Protein AF-C5HUK1-F1 (afdb_monomer)

InterPro domains:
  IPR005804 Fatty acid desaturase domain [PF00487] (28-203)

Sequence (215 aa):
AHGGEAVLVVLQLAAVAHGSTLRGTALVAHAWMIGATLANSSFLLVHEISHDLVFKAEWANRVLGMVAQ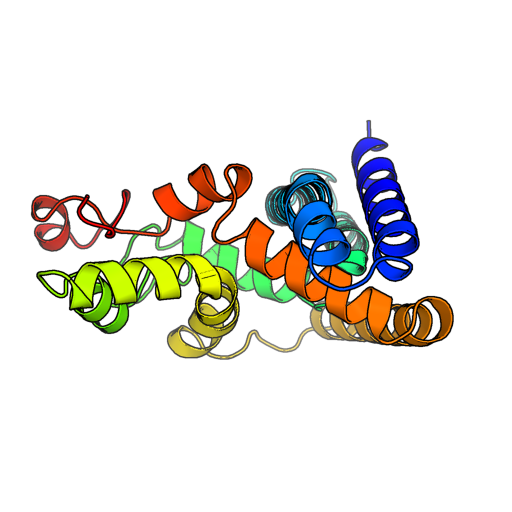LPLLAPMAESFRYYHAFHHKALGVEDTDPDIPTAWEEQLLQLPGALGVGVRLVALALNMIPYLFRPILLHGPPPVSGFMLLNVALQAAFDAAFLAILGLPGVLYTFWAILFAGGLHPSAAHFISEHVAVDERMLSTGQATASSYNW

Mean predicted aligned error: 6.05 Å

Structure (mmCIF, N/CA/C/O backbone):
data_AF-C5HUK1-F1
#
_entry.id   AF-C5HUK1-F1
#
loop_
_atom_site.group_PDB
_atom_site.id
_atom_site.type_symbol
_atom_site.label_atom_id
_atom_site.label_alt_id
_atom_site.label_comp_id
_atom_site.label_asym_id
_atom_site.label_entity_id
_atom_site.label_seq_id
_atom_site.pdbx_PDB_ins_code
_atom_site.Cartn_x
_atom_site.Cartn_y
_atom_site.Cartn_z
_atom_site.occupancy
_atom_site.B_iso_or_equiv
_atom_site.auth_seq_id
_atom_site.auth_comp_id
_atom_site.auth_asym_id
_atom_site.auth_atom_id
_atom_site.pdbx_PDB_model_num
ATOM 1 N N . ALA A 1 1 ? -9.830 3.903 -23.245 1.00 47.53 1 ALA A N 1
ATOM 2 C CA . ALA A 1 1 ? -8.919 4.946 -22.740 1.00 47.53 1 ALA A CA 1
ATOM 3 C C . ALA A 1 1 ? -8.162 4.317 -21.579 1.00 47.53 1 ALA A C 1
ATOM 5 O O . ALA A 1 1 ? -8.782 4.114 -20.555 1.00 47.53 1 ALA A O 1
ATOM 6 N N . HIS A 1 2 ? -6.909 3.893 -21.783 1.00 61.75 2 HIS A N 1
ATOM 7 C CA . HIS A 1 2 ? -6.140 3.074 -20.818 1.00 61.75 2 HIS A CA 1
ATOM 8 C C . HIS A 1 2 ? -4.729 3.654 -20.601 1.00 61.75 2 HIS A C 1
ATOM 10 O O . HIS A 1 2 ? -3.725 2.958 -20.713 1.00 61.75 2 HIS A O 1
ATOM 16 N N . GLY A 1 3 ? -4.641 4.982 -20.464 1.00 65.81 3 GLY A N 1
ATOM 17 C CA . GLY A 1 3 ? -3.363 5.687 -20.301 1.00 65.81 3 GLY A CA 1
ATOM 18 C C . GLY A 1 3 ? -3.075 6.143 -18.870 1.00 65.81 3 GLY A C 1
ATOM 19 O O . GLY A 1 3 ? -1.931 6.464 -18.563 1.00 65.81 3 GLY A O 1
ATOM 20 N N . GLY A 1 4 ? -4.088 6.197 -18.001 1.00 75.75 4 GLY A N 1
ATOM 21 C CA . GLY A 1 4 ? -3.946 6.746 -16.647 1.00 75.75 4 GLY A CA 1
ATOM 22 C C . GLY A 1 4 ? -3.153 5.823 -15.723 1.00 75.75 4 GLY A C 1
ATOM 23 O O . GLY A 1 4 ? -2.363 6.283 -14.906 1.00 75.75 4 GLY A O 1
ATOM 24 N N . GLU A 1 5 ? -3.301 4.519 -15.924 1.00 81.31 5 GLU A N 1
ATOM 25 C CA . GLU A 1 5 ? -2.666 3.444 -15.169 1.00 81.31 5 GLU A CA 1
ATOM 26 C C . GLU A 1 5 ? -1.143 3.478 -15.354 1.00 81.31 5 GLU A C 1
ATOM 28 O O . GLU A 1 5 ? -0.381 3.483 -14.388 1.00 81.31 5 GLU A O 1
ATOM 33 N N . ALA A 1 6 ? -0.692 3.598 -16.607 1.00 83.62 6 ALA A N 1
ATOM 34 C CA . ALA A 1 6 ? 0.725 3.715 -16.936 1.00 83.62 6 ALA A CA 1
ATOM 35 C C . ALA A 1 6 ? 1.335 5.019 -16.399 1.00 83.62 6 ALA A C 1
ATOM 37 O O . ALA A 1 6 ? 2.460 5.017 -15.900 1.00 83.62 6 ALA A O 1
ATOM 38 N N . VAL A 1 7 ? 0.589 6.129 -16.465 1.00 87.69 7 VAL A N 1
ATOM 39 C CA . VAL A 1 7 ? 1.032 7.417 -15.913 1.00 87.69 7 VAL A CA 1
ATOM 40 C C . VAL A 1 7 ? 1.226 7.317 -14.403 1.00 87.69 7 VAL A C 1
ATOM 42 O O . VAL A 1 7 ? 2.255 7.766 -13.906 1.00 87.69 7 VAL A O 1
ATOM 45 N N . LEU A 1 8 ? 0.296 6.692 -13.677 1.00 92.12 8 LEU A N 1
ATOM 46 C CA . LEU A 1 8 ? 0.400 6.543 -12.227 1.00 92.12 8 LEU A CA 1
ATOM 47 C C . LEU A 1 8 ? 1.626 5.718 -11.817 1.00 92.12 8 LEU A C 1
ATOM 49 O O . LEU A 1 8 ? 2.394 6.162 -10.964 1.00 92.12 8 LEU A O 1
ATOM 53 N N . VAL A 1 9 ? 1.863 4.576 -12.472 1.00 90.94 9 VAL A N 1
ATOM 54 C CA . VAL A 1 9 ? 3.051 3.741 -12.222 1.00 90.94 9 VAL A CA 1
ATOM 55 C C . VAL A 1 9 ? 4.334 4.538 -12.466 1.00 90.94 9 VAL A C 1
ATOM 57 O O . VAL A 1 9 ? 5.230 4.544 -11.623 1.00 90.94 9 VAL A O 1
ATOM 60 N N . VAL A 1 10 ? 4.421 5.274 -13.579 1.00 93.38 10 VAL A N 1
ATOM 61 C CA . VAL A 1 10 ? 5.592 6.110 -13.896 1.00 93.38 10 VAL A CA 1
ATOM 62 C C . VAL A 1 10 ? 5.793 7.215 -12.857 1.00 93.38 10 VAL A C 1
ATOM 64 O O . VAL A 1 10 ? 6.919 7.421 -12.401 1.00 93.38 10 VAL A O 1
ATOM 67 N N . LEU A 1 11 ? 4.725 7.905 -12.448 1.00 95.19 11 LEU A N 1
ATOM 68 C CA . LEU A 1 11 ? 4.791 8.942 -11.416 1.00 95.19 11 LEU A CA 1
ATOM 69 C C . LEU A 1 11 ? 5.244 8.371 -10.071 1.00 95.19 11 LEU A C 1
ATOM 71 O O . LEU A 1 11 ? 6.059 8.993 -9.390 1.00 95.19 11 LEU A O 1
ATOM 75 N N . GLN A 1 12 ? 4.769 7.182 -9.704 1.00 95.00 12 GLN A N 1
ATOM 76 C CA . GLN A 1 12 ? 5.169 6.523 -8.468 1.00 95.00 12 GLN A CA 1
ATOM 77 C C . GLN A 1 12 ? 6.655 6.157 -8.495 1.00 95.00 12 GLN A C 1
ATOM 79 O O . GLN A 1 12 ? 7.378 6.500 -7.562 1.00 95.00 12 GLN A O 1
ATOM 84 N N . LEU A 1 13 ? 7.153 5.573 -9.589 1.00 95.06 13 LEU A N 1
ATOM 85 C CA . LEU A 1 13 ? 8.581 5.270 -9.738 1.00 95.06 13 LEU A CA 1
ATOM 86 C C . LEU A 1 13 ? 9.452 6.530 -9.735 1.00 95.06 13 LEU A C 1
ATOM 88 O O . LEU A 1 13 ? 10.512 6.534 -9.111 1.00 95.06 13 LEU A O 1
ATOM 92 N N . ALA A 1 14 ? 9.001 7.616 -10.366 1.00 96.56 14 ALA A N 1
ATOM 93 C CA . ALA A 1 14 ? 9.702 8.898 -10.335 1.00 96.56 14 ALA A CA 1
ATOM 94 C C . ALA A 1 14 ? 9.759 9.487 -8.914 1.00 96.56 14 ALA A C 1
ATOM 96 O O . ALA A 1 14 ? 10.817 9.940 -8.470 1.00 96.56 14 ALA A O 1
ATOM 97 N N . ALA A 1 15 ? 8.647 9.435 -8.173 1.00 97.00 15 ALA A N 1
ATOM 98 C CA . ALA A 1 15 ? 8.589 9.895 -6.790 1.00 97.00 15 ALA A CA 1
ATOM 99 C C . ALA A 1 15 ? 9.504 9.072 -5.876 1.00 97.00 15 ALA A C 1
ATOM 101 O O . ALA A 1 15 ? 10.184 9.648 -5.027 1.00 97.00 15 ALA A O 1
ATOM 102 N N . VAL A 1 16 ? 9.567 7.752 -6.071 1.00 96.50 16 VAL A N 1
ATOM 103 C CA . VAL A 1 16 ? 10.496 6.877 -5.346 1.00 96.50 16 VAL A CA 1
ATOM 104 C C . VAL A 1 16 ? 11.944 7.202 -5.707 1.00 96.50 16 VAL A C 1
ATOM 106 O O . VAL A 1 16 ? 12.755 7.361 -4.800 1.00 96.50 16 VAL A O 1
ATOM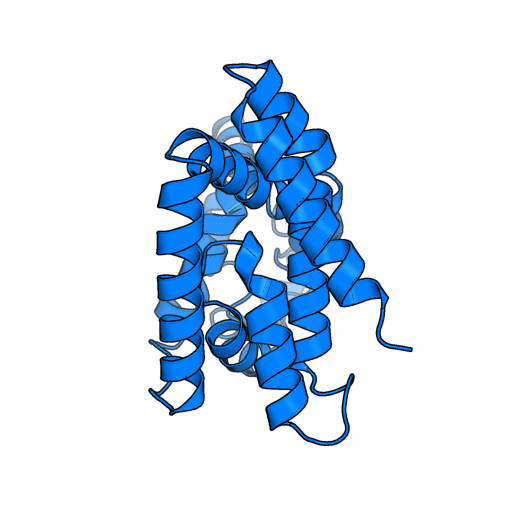 109 N N . ALA A 1 17 ? 12.281 7.340 -6.991 1.00 96.62 17 ALA A N 1
ATOM 110 C CA . ALA A 1 17 ? 13.647 7.634 -7.426 1.00 96.62 17 ALA A CA 1
ATOM 111 C C . ALA A 1 17 ? 14.161 8.979 -6.889 1.00 96.62 17 ALA A C 1
ATOM 113 O O . ALA A 1 17 ? 15.326 9.101 -6.517 1.00 96.62 17 ALA A O 1
ATOM 114 N N . HIS A 1 18 ? 13.296 9.992 -6.804 1.00 97.38 18 HIS A N 1
ATOM 115 C CA . HIS A 1 18 ? 13.643 11.250 -6.148 1.00 97.38 18 HIS A CA 1
ATOM 116 C C . HIS A 1 18 ? 13.730 11.077 -4.624 1.00 97.38 18 HIS A C 1
ATOM 118 O O . HIS A 1 18 ? 14.727 11.450 -4.001 1.00 97.38 18 HIS A O 1
ATOM 124 N N . GLY A 1 19 ? 12.718 10.450 -4.022 1.00 96.31 19 GLY A N 1
ATOM 125 C CA . GLY A 1 19 ? 12.619 10.210 -2.584 1.00 96.31 19 GLY A CA 1
ATOM 126 C C . GLY A 1 19 ? 13.775 9.388 -2.011 1.00 96.31 19 GLY A C 1
ATOM 127 O O . GLY A 1 19 ? 14.235 9.663 -0.902 1.00 96.31 19 GLY A O 1
ATOM 128 N N . SER A 1 20 ? 14.327 8.451 -2.786 1.00 95.44 20 SER A N 1
ATOM 129 C CA . SER A 1 20 ? 15.477 7.622 -2.411 1.00 95.44 20 SER A CA 1
ATOM 130 C C . SER A 1 20 ? 16.782 8.413 -2.293 1.00 95.44 20 SER A C 1
ATOM 132 O O . SER A 1 20 ? 17.763 7.895 -1.750 1.00 95.44 20 SER A O 1
ATOM 134 N N . THR A 1 21 ? 16.823 9.669 -2.745 1.00 96.62 21 THR A N 1
ATOM 135 C CA . THR A 1 21 ? 17.958 10.585 -2.531 1.00 96.62 21 THR A CA 1
ATOM 136 C C . THR A 1 21 ? 17.842 11.377 -1.223 1.00 96.62 21 THR A C 1
ATOM 138 O O . THR A 1 21 ? 18.849 11.851 -0.698 1.00 96.62 21 THR A O 1
ATOM 141 N N . LEU A 1 22 ? 16.640 11.464 -0.641 1.00 96.81 22 LEU A N 1
ATOM 142 C CA . LEU A 1 22 ? 16.350 12.226 0.576 1.00 96.81 22 LEU A CA 1
ATOM 143 C C . LEU A 1 22 ? 16.675 11.426 1.842 1.00 96.81 22 LEU A C 1
ATOM 145 O O . LEU A 1 22 ? 16.744 10.199 1.827 1.00 96.81 22 LEU A O 1
ATOM 149 N N . ARG A 1 23 ? 16.867 12.104 2.976 1.00 94.25 23 ARG A N 1
ATOM 150 C CA . ARG A 1 23 ? 17.153 11.471 4.277 1.00 94.25 23 ARG A CA 1
ATOM 151 C C . ARG A 1 23 ? 16.390 12.172 5.400 1.00 94.25 23 ARG A C 1
ATOM 153 O O . ARG A 1 23 ? 15.986 13.325 5.256 1.00 94.25 23 ARG A O 1
ATOM 160 N N . GLY A 1 24 ? 16.215 11.477 6.524 1.00 94.25 24 GLY A N 1
ATOM 161 C CA . GLY A 1 24 ? 15.618 12.036 7.740 1.00 94.25 24 GLY A CA 1
ATOM 162 C C . GLY A 1 24 ? 14.224 12.626 7.514 1.00 94.25 24 GLY A C 1
ATOM 163 O O . GLY A 1 24 ? 13.388 12.034 6.836 1.00 94.25 24 GLY A O 1
ATOM 164 N N . THR A 1 25 ? 13.984 13.813 8.067 1.00 94.44 25 THR A N 1
ATOM 165 C CA . THR A 1 25 ? 12.685 14.498 8.003 1.00 94.44 25 THR A CA 1
ATOM 166 C C . THR A 1 25 ? 12.258 14.850 6.580 1.00 94.44 25 THR A C 1
ATOM 168 O O . THR A 1 25 ? 11.073 14.770 6.278 1.00 94.44 25 THR A O 1
ATOM 171 N N . ALA A 1 26 ? 13.198 15.173 5.685 1.00 96.31 26 ALA A N 1
ATOM 172 C CA . ALA A 1 26 ? 12.889 15.469 4.286 1.00 96.31 26 ALA A CA 1
ATOM 173 C C . ALA A 1 26 ? 12.345 14.237 3.547 1.00 96.31 26 ALA A C 1
ATOM 175 O O . ALA A 1 26 ? 11.392 14.356 2.779 1.00 96.31 26 ALA A O 1
ATOM 176 N N . LEU A 1 27 ? 12.905 13.050 3.820 1.00 96.31 27 LEU A N 1
ATOM 177 C CA . LEU A 1 27 ? 12.391 11.789 3.281 1.00 96.31 27 LEU A CA 1
ATOM 178 C C . LEU A 1 27 ? 10.965 11.539 3.770 1.00 96.31 27 LEU A C 1
ATOM 180 O O . LEU A 1 27 ? 10.086 11.274 2.957 1.00 96.31 27 LEU A O 1
ATOM 184 N N . VAL A 1 28 ? 10.734 11.659 5.080 1.00 95.69 28 VAL A N 1
ATOM 185 C CA . VAL A 1 28 ? 9.419 11.406 5.689 1.00 95.69 28 VAL A CA 1
ATOM 186 C C . VAL A 1 28 ? 8.373 12.396 5.173 1.00 95.69 28 VAL A C 1
ATOM 188 O O . VAL A 1 28 ? 7.291 11.978 4.776 1.00 95.69 28 VAL A O 1
ATOM 191 N N . ALA A 1 29 ? 8.699 13.689 5.097 1.00 96.44 29 ALA A N 1
ATOM 192 C CA . ALA A 1 29 ? 7.791 14.713 4.583 1.00 96.44 29 ALA A CA 1
ATOM 193 C C . ALA A 1 29 ? 7.450 14.494 3.101 1.00 96.44 29 ALA A C 1
ATOM 195 O O . ALA A 1 29 ? 6.292 14.611 2.708 1.00 96.44 29 ALA A O 1
ATOM 196 N N . HIS A 1 30 ? 8.436 14.135 2.275 1.00 97.81 30 HIS A N 1
ATOM 197 C CA . HIS A 1 30 ? 8.198 13.825 0.866 1.00 97.81 30 HIS A CA 1
ATOM 198 C C . HIS A 1 30 ? 7.361 12.550 0.694 1.00 97.81 30 HIS A C 1
ATOM 200 O O . HIS A 1 30 ? 6.440 12.520 -0.125 1.00 97.81 30 HIS A O 1
ATOM 206 N N . ALA A 1 31 ? 7.658 11.505 1.471 1.00 97.56 31 ALA A N 1
ATOM 207 C CA . ALA A 1 31 ? 6.884 10.269 1.480 1.00 97.56 31 ALA A CA 1
ATOM 208 C C . ALA A 1 31 ? 5.438 10.525 1.917 1.00 97.56 31 ALA A C 1
ATOM 210 O O . ALA A 1 31 ? 4.535 9.958 1.321 1.00 97.56 31 ALA A O 1
ATOM 211 N N . TRP A 1 32 ? 5.209 11.414 2.885 1.00 97.25 32 TRP A N 1
ATOM 212 C CA . TRP A 1 32 ? 3.870 11.798 3.326 1.00 97.25 32 TRP A CA 1
ATOM 213 C C . TRP A 1 32 ? 3.117 12.600 2.257 1.00 97.25 32 TRP A C 1
ATOM 215 O O . TRP A 1 32 ? 2.040 12.196 1.857 1.00 97.25 32 TRP A O 1
ATOM 225 N N . MET A 1 33 ? 3.686 13.689 1.726 1.00 96.12 33 MET A N 1
ATOM 226 C CA . MET A 1 33 ? 2.965 14.565 0.785 1.00 96.12 33 MET A CA 1
ATOM 227 C C . MET A 1 33 ? 2.730 13.922 -0.591 1.00 96.12 33 MET A C 1
ATOM 229 O O . MET A 1 33 ? 1.639 14.010 -1.155 1.00 96.12 33 MET A O 1
ATOM 233 N N . ILE A 1 34 ? 3.774 13.318 -1.165 1.00 97.44 34 ILE A N 1
ATOM 234 C CA . ILE A 1 34 ? 3.770 12.842 -2.557 1.00 97.44 34 ILE A CA 1
ATOM 235 C C . ILE A 1 34 ? 3.639 11.323 -2.591 1.00 97.44 34 ILE A C 1
ATOM 237 O O . ILE A 1 34 ? 2.786 10.790 -3.298 1.00 97.44 34 ILE A O 1
ATOM 241 N N . GLY A 1 35 ? 4.477 10.625 -1.820 1.00 97.56 35 GLY A N 1
ATOM 242 C CA . GLY A 1 35 ? 4.510 9.164 -1.804 1.00 97.56 35 GLY A CA 1
ATOM 243 C C . GLY A 1 35 ? 3.167 8.550 -1.414 1.00 97.56 35 GLY A C 1
ATOM 244 O O . GLY A 1 35 ? 2.664 7.700 -2.141 1.00 97.56 35 GLY A O 1
ATOM 245 N N . ALA A 1 36 ? 2.572 9.011 -0.315 1.00 97.12 36 ALA A N 1
ATOM 246 C CA . ALA A 1 36 ? 1.331 8.477 0.230 1.00 97.12 36 ALA A CA 1
ATOM 247 C C . ALA A 1 36 ? 0.156 8.711 -0.720 1.00 97.12 36 ALA A C 1
ATOM 249 O O . ALA A 1 36 ? -0.616 7.795 -0.979 1.00 97.12 36 ALA A O 1
ATOM 250 N N . THR A 1 37 ? 0.065 9.905 -1.312 1.00 96.12 37 THR A N 1
ATOM 251 C CA . THR A 1 37 ? -0.960 10.236 -2.312 1.00 96.12 37 THR A CA 1
ATOM 252 C C . THR A 1 37 ? -0.893 9.305 -3.527 1.00 96.12 37 THR A C 1
ATOM 254 O O . THR A 1 37 ? -1.919 8.787 -3.976 1.00 96.12 37 THR A O 1
ATOM 257 N N . LEU A 1 38 ? 0.312 9.053 -4.052 1.00 96.75 38 LEU A N 1
ATOM 258 C CA . LEU A 1 38 ? 0.504 8.155 -5.194 1.00 96.75 38 LEU A CA 1
ATOM 259 C C . LEU A 1 38 ? 0.252 6.692 -4.812 1.00 96.75 38 LEU A C 1
ATOM 261 O O . LEU A 1 38 ? -0.452 6.001 -5.538 1.00 96.75 38 LEU A O 1
ATOM 265 N N . ALA A 1 39 ? 0.748 6.237 -3.659 1.00 96.69 39 ALA A N 1
ATOM 266 C CA . ALA A 1 39 ? 0.512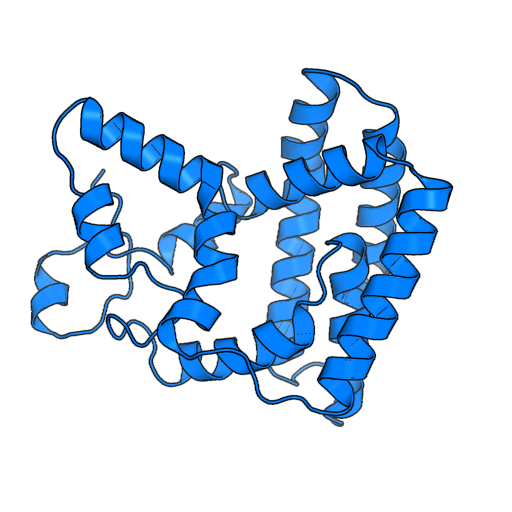 4.879 -3.175 1.00 96.69 39 ALA A CA 1
ATOM 267 C C . ALA A 1 39 ? -0.981 4.610 -2.927 1.00 96.69 39 ALA A C 1
ATOM 269 O O . ALA A 1 39 ? -1.494 3.593 -3.382 1.00 96.69 39 ALA A O 1
ATOM 270 N N . ASN A 1 40 ? -1.703 5.553 -2.313 1.00 95.06 40 ASN A N 1
ATOM 271 C CA . ASN A 1 40 ? -3.156 5.488 -2.150 1.00 95.06 40 ASN A CA 1
ATOM 272 C C . ASN A 1 40 ? -3.879 5.396 -3.497 1.00 95.06 40 ASN A C 1
ATOM 274 O O . ASN A 1 40 ? -4.791 4.592 -3.662 1.00 95.06 40 ASN A O 1
ATOM 278 N N . SER A 1 41 ? -3.463 6.200 -4.477 1.00 94.62 41 SER A N 1
ATOM 279 C CA . SER A 1 41 ? -4.035 6.142 -5.826 1.00 94.62 41 SER A CA 1
ATOM 280 C C . SER A 1 41 ? -3.796 4.778 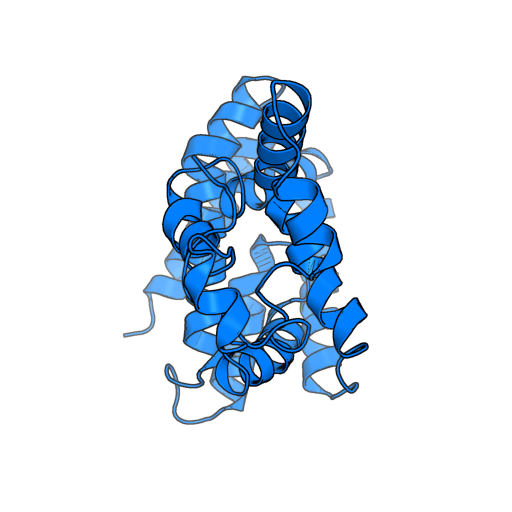-6.481 1.00 94.62 41 SER A C 1
ATOM 282 O O . SER A 1 41 ? -4.678 4.268 -7.166 1.00 94.62 41 SER A O 1
ATOM 284 N N . SER A 1 42 ? -2.636 4.161 -6.245 1.00 95.06 42 SER A N 1
ATOM 285 C CA . SER A 1 42 ? -2.318 2.827 -6.763 1.00 95.06 42 SER A CA 1
ATOM 286 C C . SER A 1 42 ? -3.119 1.731 -6.065 1.00 95.06 42 SER A C 1
ATOM 288 O O . SER A 1 42 ? -3.591 0.823 -6.744 1.00 95.06 42 SER A O 1
ATOM 290 N N . PHE A 1 43 ? -3.356 1.837 -4.752 1.00 94.50 43 PHE A N 1
ATOM 291 C CA . PHE A 1 43 ? -4.283 0.946 -4.046 1.00 94.50 43 PHE A CA 1
ATOM 292 C C . PHE A 1 43 ? -5.696 1.037 -4.628 1.00 94.50 43 PHE A C 1
ATOM 294 O O . PHE A 1 43 ? -6.279 0.009 -4.958 1.00 94.50 43 PHE A O 1
ATOM 301 N N . LEU A 1 44 ? -6.210 2.252 -4.848 1.00 93.44 44 LEU A N 1
ATOM 302 C CA . LEU A 1 44 ? -7.519 2.467 -5.472 1.00 93.44 44 LEU A CA 1
ATOM 303 C C . LEU A 1 44 ? -7.589 1.928 -6.904 1.00 93.44 44 LEU A C 1
ATOM 305 O O . LEU A 1 44 ? -8.601 1.360 -7.302 1.00 93.44 44 LEU A O 1
ATOM 309 N N . LEU A 1 45 ? -6.512 2.077 -7.676 1.00 94.06 45 LEU A N 1
ATOM 310 C CA . LEU A 1 45 ? -6.439 1.530 -9.024 1.00 94.06 45 LEU A CA 1
ATOM 311 C C . LEU A 1 45 ? -6.495 -0.003 -9.004 1.00 94.06 45 LEU A C 1
ATOM 313 O O . LEU A 1 45 ? -7.272 -0.593 -9.750 1.00 94.06 45 LEU A O 1
ATOM 317 N N . VAL A 1 46 ? -5.703 -0.651 -8.145 1.00 95.94 46 VAL A N 1
ATOM 318 C CA . VAL A 1 46 ? -5.742 -2.113 -7.969 1.00 95.94 46 VAL A CA 1
ATOM 319 C C . VAL A 1 46 ? -7.126 -2.561 -7.491 1.00 95.94 46 VAL A C 1
ATOM 321 O O . VAL A 1 46 ? -7.638 -3.559 -7.998 1.00 95.94 46 VAL A O 1
ATOM 324 N N . HIS A 1 47 ? -7.750 -1.803 -6.586 1.00 94.62 47 HIS A N 1
ATOM 325 C CA . HIS A 1 47 ? -9.110 -2.048 -6.118 1.00 94.62 47 HIS A CA 1
ATOM 326 C C . HIS A 1 47 ? -10.121 -2.039 -7.269 1.00 94.62 47 HIS A C 1
ATOM 328 O O . HIS A 1 47 ? -10.822 -3.030 -7.466 1.00 94.62 47 HIS A O 1
ATOM 334 N N . GLU A 1 48 ? -10.142 -0.993 -8.092 1.00 93.81 48 GLU A N 1
ATOM 335 C CA . GLU A 1 48 ? -11.069 -0.902 -9.225 1.00 93.81 48 GLU A CA 1
ATOM 336 C C . GLU A 1 48 ? -10.821 -2.006 -10.267 1.00 93.81 48 GLU A C 1
ATOM 338 O O . GLU A 1 48 ? -11.757 -2.626 -10.772 1.00 93.81 48 GLU A O 1
ATOM 343 N N . ILE A 1 49 ? -9.552 -2.316 -10.559 1.00 95.25 49 ILE A N 1
ATOM 344 C CA . ILE A 1 49 ? -9.189 -3.398 -11.486 1.00 95.25 49 ILE A CA 1
ATOM 345 C C . ILE A 1 49 ? -9.673 -4.762 -10.970 1.00 95.25 49 ILE A C 1
ATOM 347 O O . ILE A 1 49 ? -10.040 -5.622 -11.774 1.00 95.25 49 ILE A O 1
ATOM 351 N N . SER A 1 50 ? -9.695 -4.968 -9.649 1.00 95.88 50 SER A N 1
ATOM 352 C CA . SER A 1 50 ? -10.108 -6.236 -9.035 1.00 95.88 50 SER A CA 1
ATOM 353 C C . SER A 1 50 ? -11.573 -6.604 -9.305 1.00 95.88 50 SER A C 1
ATOM 355 O O . SER A 1 50 ? -11.914 -7.784 -9.234 1.00 95.88 50 SER A O 1
ATOM 357 N N . HIS A 1 51 ? -12.401 -5.627 -9.696 1.00 95.31 51 HIS A N 1
ATOM 358 C CA . HIS A 1 51 ? -13.804 -5.811 -10.089 1.00 95.31 51 HIS A CA 1
ATOM 359 C C . HIS A 1 51 ? -14.001 -6.280 -11.532 1.00 95.31 51 HIS A C 1
ATOM 361 O O . HIS A 1 51 ? -15.134 -6.427 -11.985 1.00 95.31 51 HIS A O 1
ATOM 367 N N . ASP A 1 52 ? -12.914 -6.495 -12.278 1.00 94.00 52 ASP A N 1
ATOM 368 C CA . ASP A 1 52 ? -12.939 -6.926 -13.678 1.00 94.00 52 ASP A CA 1
ATOM 369 C C . ASP A 1 52 ? -13.654 -5.943 -14.636 1.00 94.00 52 ASP A C 1
ATOM 371 O O . ASP A 1 52 ? -14.140 -6.324 -15.703 1.00 94.00 52 ASP A O 1
ATOM 375 N N . LEU A 1 53 ? -13.682 -4.649 -14.287 1.00 89.62 53 LEU A N 1
ATOM 376 C CA . LEU A 1 53 ? -14.420 -3.615 -15.027 1.00 89.62 53 LEU A CA 1
ATOM 377 C C . LEU A 1 53 ? -13.615 -2.927 -16.145 1.00 89.62 53 LEU A C 1
ATOM 379 O O . LEU A 1 53 ? -14.199 -2.226 -16.975 1.00 89.62 53 LEU A O 1
ATOM 383 N N . VAL A 1 54 ? -12.293 -3.129 -16.217 1.00 92.25 54 VAL A N 1
ATOM 384 C CA . VAL A 1 54 ? -11.432 -2.443 -17.205 1.00 92.25 54 VAL A CA 1
ATOM 385 C C . VAL A 1 54 ? -11.478 -3.125 -18.577 1.00 92.25 54 VAL A C 1
ATOM 387 O O . VAL A 1 54 ? -11.635 -2.463 -19.608 1.00 92.25 54 VAL A O 1
ATOM 390 N N . PHE A 1 55 ? -11.366 -4.452 -18.610 1.00 93.56 55 PHE A N 1
ATOM 391 C CA . PHE A 1 55 ? -11.397 -5.278 -19.814 1.00 93.56 55 PHE A CA 1
ATOM 392 C C . PHE A 1 55 ? -12.476 -6.356 -19.725 1.00 93.56 55 PHE A C 1
ATOM 394 O O . PHE A 1 55 ? -12.767 -6.887 -18.662 1.00 93.56 55 PHE A O 1
ATOM 401 N N . LYS A 1 56 ? -13.001 -6.775 -20.885 1.00 93.81 56 LYS A N 1
ATOM 402 C CA . LYS A 1 56 ? -13.966 -7.890 -20.970 1.00 93.81 56 LYS A CA 1
ATOM 403 C C . LYS A 1 56 ? -13.380 -9.245 -20.563 1.00 93.81 56 LYS A C 1
ATOM 405 O O . LYS A 1 56 ? -14.129 -10.158 -20.239 1.00 93.81 56 LYS A O 1
ATOM 410 N N . ALA A 1 57 ? -12.066 -9.408 -20.696 1.00 95.56 57 ALA A N 1
ATOM 411 C CA . ALA A 1 57 ? -11.387 -10.654 -20.387 1.00 95.56 57 ALA A CA 1
ATOM 412 C C . ALA A 1 57 ? -10.760 -10.562 -18.993 1.00 95.56 57 ALA A C 1
ATOM 414 O O . ALA A 1 57 ? -9.831 -9.781 -18.802 1.00 95.56 57 ALA A O 1
ATOM 415 N N . GLU A 1 58 ? -11.219 -11.405 -18.065 1.00 95.00 58 GLU A N 1
ATOM 416 C CA . GLU A 1 58 ? -10.752 -11.445 -16.667 1.00 95.00 58 GLU A CA 1
ATOM 417 C C . GLU A 1 58 ? -9.219 -11.512 -16.564 1.00 95.00 58 GLU A C 1
ATOM 419 O O . GLU A 1 58 ? -8.591 -10.758 -15.825 1.00 95.00 58 GLU A O 1
ATOM 424 N N . TRP A 1 59 ? -8.575 -12.371 -17.363 1.00 96.69 59 TRP A N 1
ATOM 425 C CA . TRP A 1 59 ? -7.118 -12.522 -17.317 1.00 96.69 59 TRP A CA 1
ATOM 426 C C . TRP A 1 59 ? -6.366 -11.214 -17.610 1.00 96.69 59 TRP A C 1
ATOM 428 O O . TRP A 1 59 ? -5.279 -11.008 -17.075 1.00 96.69 59 TRP A O 1
ATOM 438 N N . ALA A 1 60 ? -6.931 -10.330 -18.441 1.00 96.31 60 ALA A N 1
ATOM 439 C CA . ALA A 1 60 ? -6.308 -9.059 -18.787 1.00 96.31 60 ALA A CA 1
ATOM 440 C C . ALA A 1 60 ? -6.386 -8.064 -17.620 1.00 96.31 60 ALA A C 1
ATOM 442 O O . ALA A 1 60 ? -5.401 -7.378 -17.354 1.00 96.31 60 ALA A O 1
ATOM 443 N N . ASN A 1 61 ? -7.506 -8.031 -16.887 1.00 96.31 61 ASN A N 1
ATOM 444 C CA . ASN A 1 61 ? -7.630 -7.241 -15.656 1.00 96.31 61 ASN A CA 1
ATOM 445 C C . ASN A 1 61 ? -6.652 -7.742 -14.595 1.00 96.31 61 ASN A C 1
ATOM 447 O O . ASN A 1 61 ? -5.917 -6.952 -14.015 1.00 96.31 61 ASN A O 1
ATOM 451 N N . ARG A 1 62 ? -6.566 -9.062 -14.400 1.00 97.06 62 ARG A N 1
ATOM 452 C CA . ARG A 1 62 ? -5.628 -9.674 -13.447 1.00 97.06 62 ARG A CA 1
ATOM 453 C C . ARG A 1 62 ? -4.182 -9.272 -13.726 1.00 97.06 62 ARG A C 1
ATOM 455 O O . ARG A 1 62 ? -3.496 -8.793 -12.829 1.00 97.06 62 ARG A O 1
ATOM 462 N N . VAL A 1 63 ? -3.732 -9.390 -14.978 1.00 96.81 63 VAL A N 1
ATOM 463 C CA . VAL A 1 63 ? -2.378 -8.963 -15.376 1.00 96.81 63 VAL A CA 1
ATOM 464 C C . VAL A 1 63 ? -2.189 -7.455 -15.194 1.00 96.81 63 VAL A C 1
ATOM 466 O O . VAL A 1 63 ? -1.144 -7.036 -14.699 1.00 96.81 63 VAL A O 1
ATOM 469 N N . LEU A 1 64 ? -3.184 -6.633 -15.542 1.00 95.94 64 LEU A N 1
ATOM 470 C CA . LEU A 1 64 ? -3.116 -5.187 -15.316 1.00 95.94 64 LEU A CA 1
ATOM 471 C C . LEU A 1 64 ? -2.979 -4.856 -13.823 1.00 95.94 64 LEU A C 1
ATOM 473 O O . LEU A 1 64 ? -2.156 -4.016 -13.470 1.00 95.94 64 LEU A O 1
ATOM 477 N N . GLY A 1 65 ? -3.716 -5.547 -12.952 1.00 96.69 65 GLY A N 1
ATOM 478 C CA . GLY A 1 65 ? -3.628 -5.398 -11.499 1.00 96.69 65 GLY A CA 1
ATOM 479 C C . GLY A 1 65 ? -2.237 -5.745 -10.971 1.00 96.69 65 GLY A C 1
ATOM 480 O O . GLY A 1 65 ? -1.661 -4.968 -10.213 1.00 96.69 65 GLY A O 1
ATOM 481 N N . MET A 1 66 ? -1.647 -6.850 -11.448 1.00 97.56 66 MET A N 1
ATOM 482 C CA . MET A 1 66 ? -0.270 -7.233 -11.101 1.00 97.56 66 MET A CA 1
ATOM 483 C C . MET A 1 66 ? 0.747 -6.166 -11.511 1.00 97.56 66 MET A C 1
ATOM 485 O O . MET A 1 66 ? 1.692 -5.921 -10.774 1.00 97.56 66 MET A O 1
ATOM 489 N N . VAL A 1 67 ? 0.569 -5.521 -12.669 1.00 95.38 67 VAL A N 1
ATOM 490 C CA . VAL A 1 67 ? 1.455 -4.437 -13.128 1.00 95.38 67 VAL A CA 1
ATOM 491 C C . VAL A 1 67 ? 1.245 -3.162 -12.309 1.00 95.38 67 VAL A C 1
ATOM 493 O O . VAL A 1 67 ? 2.219 -2.532 -11.898 1.00 95.38 67 VAL A O 1
ATOM 496 N N . ALA A 1 68 ? -0.011 -2.790 -12.055 1.00 95.19 68 ALA A N 1
ATOM 497 C CA . ALA A 1 68 ? -0.370 -1.596 -11.295 1.00 95.19 68 ALA A CA 1
ATOM 498 C C . ALA A 1 68 ? 0.162 -1.645 -9.855 1.00 95.19 68 ALA A C 1
ATOM 500 O O . ALA A 1 68 ? 0.551 -0.613 -9.311 1.00 95.19 68 ALA A O 1
ATOM 501 N N . GLN A 1 69 ? 0.237 -2.836 -9.256 1.00 96.00 69 GLN A N 1
ATOM 502 C CA . GLN A 1 69 ? 0.736 -2.992 -7.893 1.00 96.00 69 GLN A CA 1
ATOM 503 C C . GLN A 1 69 ? 2.266 -2.851 -7.783 1.00 96.00 69 GLN A C 1
ATOM 505 O O . GLN A 1 69 ? 2.745 -2.606 -6.683 1.00 96.00 69 GLN A O 1
ATOM 510 N N . LEU A 1 70 ? 3.046 -3.081 -8.855 1.00 96.50 70 LEU A N 1
ATOM 511 C CA . LEU A 1 70 ? 4.497 -3.334 -8.744 1.00 96.50 70 LEU A CA 1
ATOM 512 C C . LEU A 1 70 ? 5.243 -2.291 -7.894 1.00 96.50 70 LEU A C 1
ATOM 514 O O . LEU A 1 70 ? 6.033 -2.697 -7.035 1.00 96.50 70 LEU A O 1
ATOM 518 N N . PRO A 1 71 ? 4.977 -0.974 -8.038 1.00 95.12 71 PRO A N 1
ATOM 519 C CA . PRO A 1 71 ? 5.651 0.047 -7.237 1.00 95.12 71 PRO A CA 1
ATOM 520 C C . PRO A 1 71 ? 5.304 0.032 -5.736 1.00 95.12 71 PRO A C 1
ATOM 522 O O . PRO A 1 71 ? 5.896 0.801 -4.984 1.00 95.12 71 PRO A O 1
ATOM 525 N N . LEU A 1 72 ? 4.353 -0.798 -5.295 1.00 96.12 72 LEU A N 1
ATOM 526 C CA . LEU A 1 72 ? 3.973 -1.003 -3.891 1.00 96.12 72 LEU A CA 1
ATOM 527 C C . LEU A 1 72 ? 4.803 -2.100 -3.196 1.00 96.12 72 LEU A C 1
ATOM 529 O O . LEU A 1 72 ? 4.651 -2.296 -1.996 1.00 96.12 72 LEU A O 1
ATOM 533 N N . LEU A 1 73 ? 5.693 -2.795 -3.915 1.00 96.31 73 LEU A N 1
ATOM 534 C CA . LEU A 1 73 ? 6.644 -3.775 -3.357 1.00 96.31 73 LEU A CA 1
ATOM 535 C C . LEU A 1 73 ? 5.996 -4.930 -2.565 1.00 96.31 73 LEU A C 1
ATOM 537 O O . LEU A 1 73 ? 6.592 -5.465 -1.630 1.00 96.31 73 LEU A O 1
ATOM 541 N N . ALA A 1 74 ? 4.762 -5.307 -2.910 1.00 93.38 74 ALA A N 1
ATOM 542 C CA . ALA A 1 74 ? 4.041 -6.407 -2.275 1.00 93.38 74 ALA A CA 1
ATOM 543 C C . ALA A 1 74 ? 3.172 -7.160 -3.300 1.00 93.38 74 ALA A C 1
ATOM 545 O O . ALA A 1 74 ? 2.489 -6.516 -4.099 1.00 93.38 74 ALA A O 1
ATOM 546 N N . PRO A 1 75 ? 3.153 -8.512 -3.291 1.00 94.88 75 PRO A N 1
ATOM 547 C CA . PRO A 1 75 ? 2.455 -9.322 -4.291 1.00 94.88 75 PRO A CA 1
ATOM 548 C C . PRO A 1 75 ? 0.941 -9.398 -4.034 1.00 94.88 75 PRO A C 1
ATOM 550 O O . PRO A 1 75 ? 0.399 -10.468 -3.762 1.00 94.88 75 PRO A O 1
ATOM 553 N N . MET A 1 76 ? 0.247 -8.263 -4.082 1.00 94.62 76 MET A N 1
ATOM 554 C CA . MET A 1 76 ? -1.061 -8.120 -3.439 1.00 94.62 76 MET A CA 1
ATOM 555 C C . MET A 1 76 ? -2.290 -8.202 -4.348 1.00 94.62 76 MET A C 1
ATOM 557 O O . MET A 1 76 ? -3.349 -8.525 -3.843 1.00 94.62 76 MET A O 1
ATOM 561 N N . ALA A 1 77 ? -2.212 -7.981 -5.660 1.00 96.62 77 ALA A N 1
ATOM 562 C CA . ALA A 1 77 ? -3.395 -7.897 -6.528 1.00 96.62 77 ALA A CA 1
ATOM 563 C C . ALA A 1 77 ? -4.264 -9.161 -6.484 1.00 96.62 77 ALA A C 1
ATOM 565 O O . ALA A 1 77 ? -5.483 -9.067 -6.388 1.00 96.62 77 ALA A O 1
ATOM 566 N N . GLU A 1 78 ? -3.657 -10.349 -6.517 1.00 97.25 78 GLU A N 1
ATOM 567 C CA . GLU A 1 78 ? -4.415 -11.606 -6.504 1.00 97.25 78 GLU A CA 1
ATOM 568 C C . GLU A 1 78 ? -4.974 -11.981 -5.134 1.00 97.25 78 GLU A C 1
ATOM 570 O O . GLU A 1 78 ? -6.085 -12.508 -5.053 1.00 97.25 78 GLU A O 1
ATOM 575 N N . SER A 1 79 ? -4.229 -11.722 -4.057 1.00 95.44 79 SER A N 1
ATOM 576 C CA . SER A 1 79 ? -4.737 -11.936 -2.702 1.00 95.44 79 SER A CA 1
ATOM 577 C C . SER A 1 79 ? -5.814 -10.913 -2.365 1.00 95.44 79 SER A C 1
ATOM 579 O O . SER A 1 79 ? -6.862 -11.297 -1.859 1.00 95.44 79 SER A O 1
ATOM 581 N N . PHE A 1 80 ? -5.596 -9.646 -2.719 1.00 95.62 80 PHE A N 1
ATOM 582 C CA . PHE A 1 80 ? -6.575 -8.576 -2.595 1.00 95.62 80 PHE A CA 1
ATOM 583 C C . PHE A 1 80 ? -7.851 -8.947 -3.341 1.00 95.62 80 PHE A C 1
ATOM 585 O O . PHE A 1 80 ? -8.888 -9.040 -2.712 1.00 95.62 80 PHE A O 1
ATOM 592 N N . ARG A 1 81 ? -7.788 -9.304 -4.630 1.00 95.62 81 ARG A N 1
ATOM 593 C CA . ARG A 1 81 ? -8.978 -9.717 -5.395 1.00 95.62 81 ARG A CA 1
ATOM 594 C C . ARG A 1 81 ? -9.744 -10.873 -4.742 1.00 95.62 81 ARG A C 1
ATOM 596 O O . ARG A 1 81 ? -10.971 -10.876 -4.745 1.00 95.62 81 ARG A O 1
ATOM 603 N N . TYR A 1 82 ? -9.031 -11.851 -4.181 1.00 94.94 82 TYR A N 1
ATOM 604 C CA . TYR A 1 82 ? -9.649 -12.959 -3.453 1.00 94.94 82 TYR A CA 1
ATOM 605 C C . TYR A 1 82 ? -10.385 -12.482 -2.194 1.00 94.94 82 TYR A C 1
ATOM 607 O O . TYR A 1 82 ? -11.568 -12.776 -2.050 1.00 94.94 82 TYR A O 1
ATOM 615 N N . TYR A 1 83 ? -9.717 -11.744 -1.304 1.00 94.62 83 TYR A N 1
ATOM 616 C CA . TYR A 1 83 ? -10.306 -11.286 -0.041 1.00 94.62 83 TYR A CA 1
ATOM 617 C C . TYR A 1 83 ? -11.349 -10.187 -0.226 1.00 94.62 83 TYR A C 1
ATOM 619 O O . TYR A 1 83 ? -12.366 -10.190 0.460 1.00 94.62 83 TYR A O 1
ATOM 627 N N . HIS A 1 84 ? -11.160 -9.320 -1.212 1.00 93.94 84 HIS A N 1
ATOM 628 C CA . HIS A 1 84 ? -12.090 -8.256 -1.566 1.00 93.94 84 HIS A CA 1
ATOM 629 C C . HIS A 1 84 ? -13.455 -8.802 -2.004 1.00 93.94 84 HIS A C 1
ATOM 631 O O . HIS A 1 84 ? -14.507 -8.244 -1.697 1.00 93.94 84 HIS A O 1
ATOM 637 N N . ALA A 1 85 ? -13.471 -9.975 -2.645 1.00 91.75 85 ALA A N 1
ATOM 638 C CA . ALA A 1 85 ? -14.715 -10.682 -2.927 1.00 91.75 85 ALA A CA 1
ATOM 639 C C . ALA A 1 85 ? -15.435 -11.155 -1.645 1.00 91.75 85 ALA A C 1
ATOM 641 O O . ALA A 1 85 ? -16.667 -11.187 -1.621 1.00 91.75 85 ALA A O 1
ATOM 642 N N . PHE A 1 86 ? -14.703 -11.506 -0.576 1.00 88.44 86 PHE A N 1
ATOM 643 C CA . PHE A 1 86 ? -15.306 -11.803 0.732 1.00 88.44 86 PHE A CA 1
ATOM 644 C C . PHE A 1 86 ? -15.839 -10.543 1.401 1.00 88.44 86 PHE A C 1
ATOM 646 O O . PHE A 1 86 ? -16.971 -10.584 1.876 1.00 88.44 86 PHE A O 1
ATOM 653 N N . HIS A 1 87 ? -15.085 -9.442 1.363 1.00 89.75 87 HIS A N 1
ATOM 654 C CA . HIS A 1 87 ? -15.536 -8.133 1.840 1.00 89.75 87 HIS A CA 1
ATOM 655 C C . HIS A 1 87 ? -16.882 -7.749 1.208 1.00 89.75 87 HIS A C 1
ATOM 657 O O . HIS A 1 87 ? -17.872 -7.563 1.908 1.00 89.75 87 HIS A O 1
ATOM 663 N N . HIS A 1 88 ? -17.003 -7.792 -0.123 1.00 90.06 88 HIS A N 1
ATOM 664 C CA . HIS A 1 88 ? -18.281 -7.505 -0.787 1.00 90.06 88 HIS A CA 1
ATOM 665 C C . HIS A 1 88 ? -19.406 -8.494 -0.459 1.00 90.06 88 HIS A C 1
ATOM 667 O O . HIS A 1 88 ? -20.582 -8.124 -0.479 1.00 90.06 88 HIS A O 1
ATOM 673 N N . LYS A 1 89 ? -19.075 -9.757 -0.176 1.00 88.56 89 LYS A N 1
ATOM 674 C CA . LYS A 1 89 ? -20.062 -10.786 0.174 1.00 88.56 89 LYS A CA 1
ATOM 675 C C . LYS A 1 89 ? -20.561 -10.655 1.616 1.00 88.56 89 LYS A C 1
ATOM 677 O O . LYS A 1 89 ? -21.698 -11.037 1.889 1.00 88.56 89 LYS A O 1
ATOM 682 N N . ALA A 1 90 ? -19.721 -10.163 2.519 1.00 84.94 90 ALA A N 1
ATOM 683 C CA . ALA A 1 90 ? -19.965 -10.099 3.954 1.00 84.94 90 ALA A CA 1
ATOM 684 C C . ALA A 1 90 ? -19.744 -8.682 4.498 1.00 84.94 90 ALA A C 1
ATOM 686 O O . ALA A 1 90 ? -19.216 -8.528 5.590 1.00 84.94 90 ALA A O 1
ATOM 687 N N . LEU A 1 91 ? -20.159 -7.666 3.737 1.00 83.19 91 LEU A N 1
ATOM 688 C CA . LEU A 1 91 ? -19.870 -6.261 4.018 1.00 83.19 91 LEU A CA 1
ATOM 689 C C . LEU A 1 91 ? -20.302 -5.856 5.434 1.00 83.19 91 LEU A C 1
ATOM 691 O O . LEU A 1 91 ? -21.485 -5.948 5.780 1.00 83.19 91 LEU A O 1
ATOM 695 N N . GLY A 1 92 ? -19.339 -5.405 6.234 1.00 79.44 92 GLY A N 1
ATOM 696 C CA . GLY A 1 92 ? -19.533 -4.977 7.614 1.00 79.44 92 GLY A CA 1
ATOM 697 C C . GLY A 1 92 ? -19.862 -6.104 8.595 1.00 79.44 92 GLY A C 1
ATOM 698 O O . GLY A 1 92 ? -20.200 -5.823 9.738 1.00 79.44 92 GLY A O 1
ATOM 699 N N . VAL A 1 93 ? -19.827 -7.376 8.199 1.00 81.75 93 VAL A N 1
ATOM 700 C CA . VAL A 1 93 ? -20.146 -8.476 9.118 1.00 81.75 93 VAL A CA 1
ATOM 701 C C . VAL A 1 93 ? -18.944 -8.748 10.017 1.00 81.75 93 VAL A C 1
ATOM 703 O O . VAL A 1 93 ? -17.873 -9.118 9.535 1.00 81.75 93 VAL A O 1
ATOM 706 N N . GLU A 1 94 ? -19.143 -8.597 11.325 1.00 80.69 94 GLU A N 1
ATOM 707 C CA . GLU A 1 94 ? -18.117 -8.806 12.353 1.00 80.69 94 GLU A CA 1
ATOM 708 C C . GLU A 1 94 ? -17.397 -10.157 12.186 1.00 80.69 94 GLU A C 1
ATOM 710 O O . GLU A 1 94 ? -18.016 -11.179 11.865 1.00 80.69 94 GLU A O 1
ATOM 715 N N . ASP A 1 95 ? -16.069 -10.135 12.342 1.00 79.94 95 ASP A N 1
ATOM 716 C CA . ASP A 1 95 ? -15.150 -11.277 12.203 1.00 79.94 95 ASP A CA 1
ATOM 717 C C . ASP A 1 95 ? -15.255 -12.063 10.875 1.00 7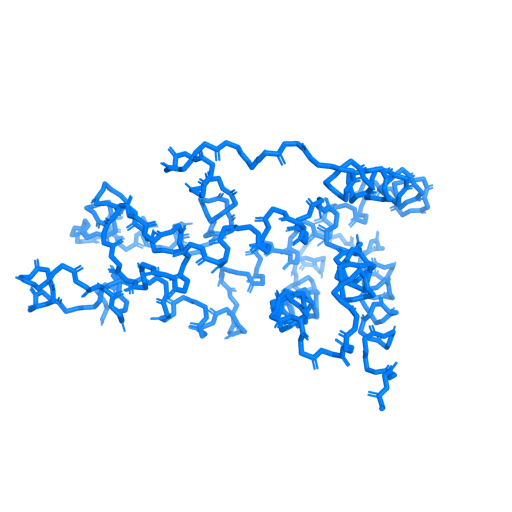9.94 95 ASP A C 1
ATOM 719 O O . ASP A 1 95 ? -14.670 -13.137 10.721 1.00 79.94 95 ASP A O 1
ATOM 723 N N . THR A 1 96 ? -15.976 -11.529 9.885 1.00 84.50 96 THR A N 1
ATOM 724 C CA . THR A 1 96 ? -16.159 -12.138 8.562 1.00 84.50 96 THR A CA 1
ATOM 725 C C . THR A 1 96 ? -15.693 -11.202 7.460 1.00 84.50 96 THR A C 1
ATOM 727 O O . THR A 1 96 ? -15.063 -11.652 6.504 1.00 84.50 96 THR A O 1
ATOM 730 N N . ASP A 1 97 ? -15.978 -9.912 7.577 1.00 87.12 97 ASP A N 1
ATOM 731 C CA . ASP A 1 97 ? -15.425 -8.899 6.697 1.00 87.12 97 ASP A CA 1
ATOM 732 C C . ASP A 1 97 ? -13.925 -8.716 7.011 1.00 87.12 97 ASP A C 1
ATOM 734 O O . ASP A 1 97 ? -13.580 -8.289 8.115 1.00 87.12 97 ASP A O 1
ATOM 738 N N . PRO A 1 98 ? -13.007 -9.062 6.086 1.00 85.94 98 PRO A N 1
ATOM 739 C CA . PRO A 1 98 ? -11.571 -8.935 6.329 1.00 85.94 98 PRO A CA 1
ATOM 740 C C . PRO A 1 98 ? -11.089 -7.481 6.441 1.00 85.94 98 PRO A C 1
ATOM 742 O O . PRO A 1 98 ? -9.958 -7.248 6.879 1.00 85.94 98 PRO A O 1
ATOM 745 N N . ASP A 1 99 ? -11.930 -6.520 6.067 1.00 86.25 99 ASP A N 1
ATOM 746 C CA . ASP A 1 99 ? -11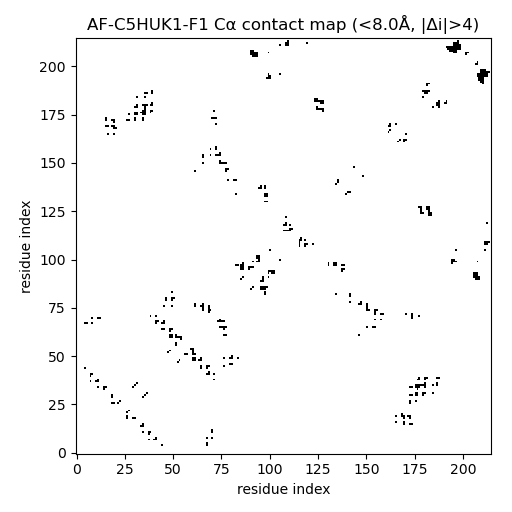.559 -5.120 5.929 1.00 86.25 99 ASP A CA 1
ATOM 747 C C . ASP A 1 99 ? -11.853 -4.310 7.209 1.00 86.25 99 ASP A C 1
ATOM 749 O O . 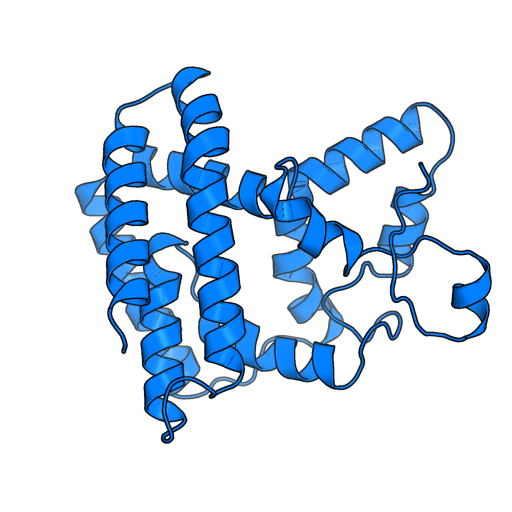ASP A 1 99 ? -11.140 -3.346 7.491 1.00 86.25 99 ASP A O 1
ATOM 753 N N . ILE A 1 100 ? -12.758 -4.762 8.084 1.00 86.06 100 ILE A N 1
ATOM 754 C CA . ILE A 1 100 ? -13.038 -4.111 9.382 1.00 86.06 100 ILE A CA 1
ATOM 755 C C . ILE A 1 100 ? -12.222 -4.716 10.544 1.00 86.06 100 ILE A C 1
ATOM 757 O O . ILE A 1 100 ? -11.831 -5.881 10.472 1.00 86.06 100 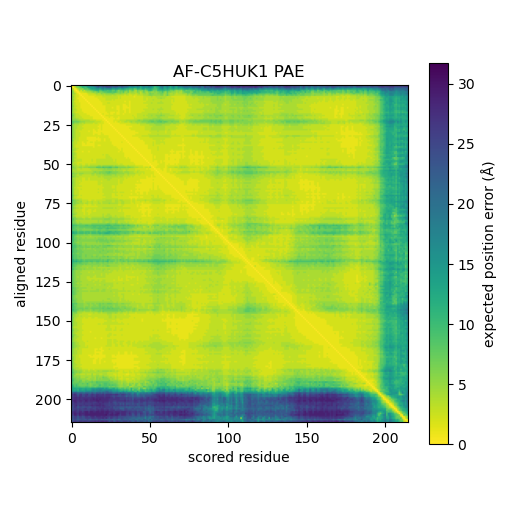ILE A O 1
ATOM 761 N N . PRO A 1 101 ? -11.940 -3.963 11.628 1.00 86.88 101 PRO A N 1
ATOM 762 C CA . PRO A 1 101 ? -11.398 -4.478 12.871 1.00 86.88 101 PRO A CA 1
ATOM 763 C C . PRO A 1 101 ? -12.178 -5.677 13.399 1.00 86.88 101 PRO A C 1
ATOM 765 O O . PRO A 1 101 ? -13.404 -5.700 13.407 1.00 86.88 101 PRO A O 1
ATOM 768 N N . THR A 1 102 ? -11.438 -6.652 13.905 1.00 86.88 102 THR A N 1
ATOM 769 C CA . THR A 1 102 ? -11.988 -7.739 14.718 1.00 86.88 102 THR A CA 1
ATOM 770 C C . THR A 1 102 ? -12.530 -7.208 16.043 1.00 86.88 102 THR A C 1
ATOM 772 O O . THR A 1 102 ? -12.080 -6.166 16.533 1.00 86.88 102 THR A O 1
ATOM 775 N N . ALA A 1 103 ? -13.402 -7.974 16.699 1.00 84.25 103 ALA A N 1
ATOM 776 C CA . ALA A 1 103 ? -13.970 -7.606 18.001 1.00 84.25 103 ALA A CA 1
ATOM 777 C C . ALA A 1 103 ? -12.899 -7.221 19.046 1.00 84.25 103 ALA A C 1
ATOM 779 O O . ALA A 1 103 ? -13.080 -6.314 19.861 1.00 84.25 103 ALA A O 1
ATOM 780 N N . TRP A 1 104 ? -11.744 -7.893 19.017 1.00 84.38 104 TRP A N 1
ATOM 781 C CA . TRP A 1 104 ? -10.625 -7.593 19.913 1.00 84.38 104 TRP A CA 1
ATOM 782 C C . TRP A 1 104 ? -9.914 -6.276 19.568 1.00 84.38 104 TRP A C 1
ATOM 784 O O . TRP A 1 104 ? -9.561 -5.509 20.469 1.00 84.38 104 TRP A O 1
ATOM 794 N N . GLU A 1 105 ? -9.713 -5.992 18.280 1.00 86.62 105 GLU A N 1
ATOM 795 C CA . GLU A 1 105 ? -9.156 -4.713 17.831 1.00 86.62 105 GLU A CA 1
ATOM 796 C C . GLU A 1 105 ? -10.093 -3.557 18.211 1.00 86.62 105 GLU A C 1
ATOM 798 O O . GLU A 1 105 ? -9.627 -2.532 18.708 1.00 86.62 105 GLU A O 1
ATOM 803 N N . GLU A 1 106 ? -11.410 -3.730 18.083 1.00 83.81 106 GLU A N 1
ATOM 804 C CA . GLU A 1 106 ? -12.388 -2.718 18.498 1.00 83.81 106 GLU A CA 1
ATOM 805 C C . GLU A 1 106 ? -12.341 -2.428 19.999 1.00 83.81 106 GLU A C 1
ATOM 807 O O . GLU A 1 106 ? -12.291 -1.264 20.402 1.00 83.81 106 GLU A O 1
ATOM 812 N N . GLN A 1 107 ? -12.273 -3.464 20.839 1.00 85.62 107 GLN A N 1
ATOM 813 C CA . GLN A 1 107 ? -12.117 -3.299 22.290 1.00 85.62 107 GLN A CA 1
ATOM 814 C C . GLN A 1 107 ? -10.860 -2.494 22.645 1.00 85.62 107 GLN A C 1
ATOM 816 O O . GLN A 1 107 ? -10.881 -1.663 23.557 1.00 85.62 107 GLN A O 1
ATOM 821 N N . LEU A 1 108 ? -9.765 -2.713 21.913 1.00 86.06 108 LEU A N 1
ATOM 822 C CA . LEU A 1 108 ? -8.519 -1.976 22.095 1.00 86.06 108 LEU A CA 1
ATOM 823 C C . LEU A 1 108 ? -8.675 -0.497 21.693 1.00 86.06 108 LEU A C 1
ATOM 825 O O . LEU A 1 108 ? -8.204 0.392 22.408 1.00 86.06 108 LEU A O 1
ATOM 829 N N . LEU A 1 109 ? -9.370 -0.215 20.587 1.00 86.25 109 LEU A N 1
ATOM 830 C CA . LEU A 1 109 ? -9.639 1.146 20.103 1.00 86.25 109 LEU A CA 1
ATOM 831 C C . LEU A 1 109 ? -10.581 1.942 21.023 1.00 86.25 109 LEU A C 1
ATOM 833 O O . LEU A 1 109 ? -10.473 3.172 21.100 1.00 86.25 109 LEU A O 1
ATOM 837 N N . GLN A 1 110 ? -11.448 1.254 21.768 1.00 84.56 110 GLN A N 1
ATOM 838 C CA . GLN A 1 110 ? -12.415 1.840 22.703 1.00 84.56 110 GLN A CA 1
ATOM 839 C C . GLN A 1 110 ? -11.852 2.130 24.105 1.00 84.56 110 GLN A C 1
ATOM 841 O O . GLN A 1 110 ? -12.582 2.607 24.976 1.00 84.56 110 GLN A O 1
ATOM 846 N N . LEU A 1 111 ? -10.553 1.904 24.348 1.00 86.12 111 LEU A N 1
ATOM 847 C CA . LEU A 1 111 ? -9.945 2.244 25.636 1.00 86.12 111 LEU A CA 1
ATOM 848 C C . LEU A 1 111 ? -10.206 3.725 26.009 1.00 86.12 111 LEU A C 1
ATOM 850 O O . LEU A 1 111 ? -10.146 4.612 25.143 1.00 86.12 111 LEU A O 1
ATOM 854 N N . PRO A 1 112 ? -10.501 4.028 27.289 1.00 85.94 112 PRO A N 1
ATOM 855 C CA . PRO A 1 112 ? -10.824 5.382 27.719 1.00 85.94 112 PRO A CA 1
ATOM 856 C C . PRO A 1 112 ? -9.575 6.224 28.019 1.00 85.94 112 PRO A C 1
ATOM 858 O O . PRO A 1 112 ? -8.460 5.728 28.207 1.00 85.94 112 PRO A O 1
ATOM 861 N N . GLY A 1 113 ? -9.788 7.538 28.128 1.00 90.56 113 GLY A N 1
ATOM 862 C CA . GLY A 1 113 ? -8.779 8.491 28.590 1.00 90.56 113 GLY A CA 1
ATOM 863 C C . GLY A 1 113 ? -7.562 8.627 27.667 1.00 90.56 113 GLY A C 1
ATOM 864 O O . GLY A 1 113 ? -7.602 8.295 26.483 1.00 90.56 113 GLY A O 1
ATOM 865 N N . ALA A 1 114 ? -6.459 9.141 28.220 1.00 91.69 114 ALA A N 1
ATOM 866 C CA . ALA A 1 114 ? -5.239 9.429 27.460 1.00 91.69 114 ALA A CA 1
ATOM 867 C C . ALA A 1 114 ? -4.587 8.173 26.854 1.00 91.69 114 ALA A C 1
ATOM 869 O O . ALA A 1 114 ? -4.030 8.241 25.760 1.00 91.69 114 ALA A O 1
ATOM 870 N N . LEU A 1 115 ? -4.694 7.025 27.535 1.00 90.94 115 LEU A N 1
ATOM 871 C CA . LEU A 1 115 ? -4.216 5.743 27.014 1.00 90.94 115 LEU A CA 1
ATOM 872 C C . LEU A 1 115 ? -4.959 5.369 25.727 1.00 90.94 115 LEU A C 1
ATOM 874 O O . LEU A 1 115 ? -4.321 5.056 24.727 1.00 90.94 115 LEU A O 1
ATOM 878 N N . GLY A 1 116 ? -6.288 5.477 25.735 1.00 88.69 116 GLY A N 1
ATOM 879 C CA . GLY A 1 116 ? -7.116 5.244 24.558 1.00 88.69 116 GLY A CA 1
ATOM 880 C C . GLY A 1 116 ? -6.766 6.130 23.373 1.00 88.69 116 GLY A C 1
ATOM 881 O O . GLY A 1 116 ? -6.644 5.650 22.251 1.00 88.69 116 GLY A O 1
ATOM 882 N N . VAL A 1 117 ? -6.541 7.422 23.622 1.00 87.88 117 VAL A N 1
ATOM 883 C CA . VAL A 1 117 ? -6.097 8.357 22.576 1.00 87.88 117 VAL A CA 1
ATOM 884 C C . VAL A 1 117 ? -4.763 7.906 21.979 1.00 87.88 117 VAL A C 1
ATOM 886 O O . VAL A 1 117 ? -4.631 7.851 20.759 1.00 87.88 117 VAL A O 1
ATOM 889 N N . GLY A 1 118 ? -3.791 7.539 22.819 1.00 91.31 118 GLY A N 1
ATOM 890 C CA . GLY A 1 118 ? -2.494 7.039 22.357 1.00 91.31 118 GLY A CA 1
ATOM 891 C C . GLY A 1 118 ? -2.619 5.771 21.510 1.00 91.31 118 GLY A C 1
ATOM 892 O O . GLY A 1 118 ? -2.027 5.690 20.436 1.00 91.31 118 GLY A O 1
ATOM 893 N N . VAL A 1 119 ? -3.438 4.816 21.951 1.00 90.19 119 VAL A N 1
ATOM 894 C CA . VAL A 1 119 ? -3.712 3.571 21.221 1.00 90.19 119 VAL A CA 1
ATOM 895 C C . VAL A 1 119 ? -4.343 3.851 19.860 1.00 90.19 119 VAL A C 1
ATOM 897 O O . VAL A 1 119 ? -3.864 3.325 18.860 1.00 90.19 119 VAL A O 1
ATOM 900 N N . ARG A 1 120 ? -5.344 4.735 19.791 1.00 88.25 120 ARG A N 1
ATOM 901 C CA . ARG A 1 120 ? -5.988 5.124 18.528 1.00 88.25 120 ARG A CA 1
ATOM 902 C C . ARG A 1 120 ? -5.013 5.786 17.555 1.00 88.25 120 ARG A C 1
ATOM 904 O O . ARG A 1 120 ? -5.033 5.470 16.372 1.00 88.25 120 ARG A O 1
ATOM 911 N N . LEU A 1 121 ? -4.124 6.655 18.040 1.00 90.38 121 LEU A N 1
ATOM 912 C CA . LEU A 1 121 ? -3.097 7.284 17.201 1.00 90.38 121 LEU A CA 1
ATOM 913 C C . LEU A 1 121 ? -2.092 6.266 16.649 1.00 90.38 121 LEU A C 1
ATOM 915 O O . LEU A 1 121 ? -1.704 6.365 15.488 1.00 90.38 121 LEU A O 1
ATOM 919 N N . VAL A 1 122 ? -1.683 5.284 17.457 1.00 91.75 122 VAL A N 1
ATOM 920 C CA . VAL A 1 122 ? -0.787 4.205 17.012 1.00 91.75 122 VAL A CA 1
ATOM 921 C C . VAL A 1 122 ? -1.492 3.284 16.021 1.00 91.75 122 VAL A C 1
ATOM 923 O O . VAL A 1 122 ? -0.912 2.965 14.986 1.00 91.75 122 VAL A O 1
ATOM 926 N N . ALA A 1 123 ? -2.738 2.898 16.299 1.00 89.69 123 ALA A N 1
ATOM 927 C CA . ALA A 1 123 ? -3.540 2.076 15.401 1.00 89.69 123 ALA A CA 1
ATOM 928 C C . ALA A 1 123 ? -3.739 2.768 14.049 1.00 89.69 123 ALA A C 1
ATOM 930 O O . ALA A 1 123 ? -3.511 2.155 13.013 1.00 89.69 123 ALA A O 1
ATOM 931 N N . LEU A 1 124 ? -4.029 4.070 14.053 1.00 89.25 124 LEU A N 1
ATOM 932 C CA . LEU A 1 124 ? -4.136 4.875 12.843 1.00 89.25 124 LEU A CA 1
ATOM 933 C C . LEU A 1 124 ? -2.795 4.994 12.101 1.00 89.25 124 LEU A C 1
ATOM 935 O O . LEU A 1 124 ? -2.750 4.864 10.882 1.00 89.25 124 LEU A O 1
ATOM 939 N N . ALA A 1 125 ? -1.686 5.206 12.812 1.00 91.00 125 ALA A N 1
ATOM 940 C CA . ALA A 1 125 ? -0.355 5.291 12.206 1.00 91.00 125 ALA A CA 1
ATOM 941 C C . ALA A 1 125 ? 0.100 3.973 11.567 1.00 91.00 125 ALA A C 1
ATOM 943 O O . ALA A 1 125 ? 0.836 3.990 10.583 1.00 91.00 125 ALA A O 1
ATOM 944 N N . LEU A 1 126 ? -0.313 2.844 12.141 1.00 91.12 126 LEU A N 1
ATOM 945 C CA . LEU A 1 126 ? 0.112 1.509 11.736 1.00 91.12 126 LEU A CA 1
ATOM 946 C C . LEU A 1 126 ? -0.979 0.723 11.012 1.00 91.12 126 LEU A C 1
ATOM 948 O O . LEU A 1 126 ? -0.771 -0.457 10.767 1.00 91.12 126 LEU A O 1
ATOM 952 N N . ASN A 1 127 ? -2.093 1.357 10.642 1.00 89.06 127 ASN A N 1
ATOM 953 C CA . ASN A 1 127 ? -3.316 0.719 10.148 1.00 89.06 127 ASN A CA 1
ATOM 954 C C . ASN A 1 127 ? -3.099 -0.237 8.957 1.00 89.06 127 ASN A C 1
ATOM 956 O O . ASN A 1 127 ? -3.771 -1.258 8.845 1.00 89.06 127 ASN A O 1
ATOM 960 N N . MET A 1 128 ? -2.097 0.028 8.110 1.00 89.38 128 MET A N 1
ATOM 961 C CA . MET A 1 128 ? -1.729 -0.879 7.013 1.00 89.38 128 MET A CA 1
ATOM 962 C C . MET A 1 128 ? -1.212 -2.246 7.456 1.00 89.38 128 MET A C 1
ATOM 964 O O . MET A 1 128 ? -1.369 -3.220 6.726 1.00 89.38 128 MET A O 1
ATOM 968 N N . ILE A 1 129 ? -0.599 -2.347 8.634 1.00 89.56 129 ILE A N 1
ATOM 969 C CA . ILE A 1 129 ? -0.061 -3.611 9.142 1.00 89.56 129 ILE A CA 1
ATOM 970 C C . ILE A 1 129 ? -1.188 -4.600 9.482 1.00 89.56 129 ILE A C 1
ATOM 972 O O . ILE A 1 129 ? -1.186 -5.684 8.901 1.00 89.56 129 ILE A O 1
ATOM 976 N N . PRO A 1 130 ? -2.153 -4.289 10.373 1.00 87.88 130 PRO A N 1
ATOM 977 C CA . PRO A 1 130 ? -3.256 -5.200 10.644 1.00 87.88 130 PRO A CA 1
ATOM 978 C C . PRO A 1 130 ? -4.101 -5.437 9.393 1.00 87.88 130 PRO A C 1
ATOM 980 O O . PRO A 1 130 ? -4.442 -6.586 9.138 1.00 87.88 130 PRO A O 1
ATOM 983 N N . TYR A 1 131 ? -4.337 -4.420 8.556 1.00 88.31 131 TYR A N 1
ATOM 984 C CA . TYR A 1 131 ? -5.061 -4.594 7.293 1.00 88.31 131 TYR A CA 1
ATOM 985 C C . TYR A 1 131 ? -4.421 -5.642 6.366 1.00 88.31 131 TYR A C 1
ATOM 987 O O . TYR A 1 131 ? -5.118 -6.456 5.771 1.00 88.31 131 TYR A O 1
ATOM 995 N N . LEU A 1 132 ? -3.086 -5.693 6.287 1.00 88.50 132 LEU A N 1
ATOM 996 C CA . LEU A 1 132 ? -2.383 -6.687 5.472 1.00 88.50 132 LEU A CA 1
ATOM 997 C C . LEU A 1 132 ? -2.583 -8.127 5.976 1.00 88.50 132 LEU A C 1
ATOM 999 O O . LEU A 1 132 ? -2.652 -9.061 5.175 1.00 88.50 132 LEU A O 1
ATOM 1003 N N . PHE A 1 133 ? -2.628 -8.326 7.295 1.00 89.81 133 PHE A N 1
ATOM 1004 C CA . PHE A 1 133 ? -2.641 -9.664 7.894 1.00 89.81 133 PHE A CA 1
ATOM 1005 C C . PHE A 1 133 ? -4.038 -10.162 8.266 1.00 89.81 133 PHE A C 1
ATOM 1007 O O . PHE A 1 133 ? -4.263 -11.372 8.224 1.00 89.81 133 PHE A O 1
ATOM 1014 N N . ARG A 1 134 ? -4.980 -9.270 8.589 1.00 91.81 134 ARG A N 1
ATOM 1015 C CA . ARG A 1 134 ? -6.342 -9.615 9.017 1.00 91.81 134 ARG A CA 1
ATOM 1016 C C . ARG A 1 134 ? -7.054 -10.579 8.063 1.00 91.81 134 ARG A C 1
ATOM 1018 O O . ARG A 1 134 ? -7.576 -11.576 8.563 1.00 91.81 134 ARG A O 1
ATOM 1025 N N . PRO A 1 135 ? -6.996 -10.409 6.727 1.00 92.19 135 PRO A N 1
ATOM 1026 C CA . PRO A 1 135 ? -7.647 -11.347 5.819 1.00 92.19 135 PRO A CA 1
ATOM 1027 C C . PRO A 1 135 ? -7.118 -12.781 5.965 1.00 92.19 135 PRO A C 1
ATOM 1029 O O . PRO A 1 135 ? -7.893 -13.734 5.982 1.00 92.19 135 PRO A O 1
ATOM 1032 N N . ILE A 1 136 ? -5.801 -12.940 6.144 1.00 92.12 136 ILE A N 1
ATOM 1033 C CA . ILE A 1 136 ? -5.154 -14.248 6.325 1.00 92.12 136 ILE A CA 1
ATOM 1034 C C . ILE A 1 136 ? -5.498 -14.838 7.697 1.00 92.12 136 ILE A C 1
ATOM 1036 O O . ILE A 1 136 ? -5.672 -16.049 7.816 1.00 92.12 136 ILE A O 1
ATOM 1040 N N . LEU A 1 137 ? -5.578 -14.004 8.735 1.00 91.56 137 LEU A N 1
ATOM 1041 C CA . LEU A 1 137 ? -5.899 -14.451 10.091 1.00 91.56 137 LEU A CA 1
ATOM 1042 C C . LEU A 1 137 ? -7.356 -14.914 10.218 1.00 91.56 137 LEU A C 1
ATOM 1044 O O . LEU A 1 137 ? -7.604 -15.894 10.917 1.00 91.56 137 LEU A O 1
ATOM 1048 N N . LEU A 1 138 ? -8.291 -14.253 9.530 1.00 90.31 138 LEU A N 1
ATOM 1049 C CA . LEU A 1 138 ? -9.715 -14.600 9.558 1.00 90.31 138 LEU A CA 1
ATOM 1050 C C . LEU A 1 138 ? -10.068 -15.746 8.602 1.00 90.31 138 LEU A C 1
ATOM 1052 O O . LEU A 1 138 ? -10.801 -16.658 8.979 1.00 90.31 138 LEU A O 1
ATOM 1056 N N . HIS A 1 139 ? -9.526 -15.737 7.380 1.00 91.56 139 HIS A N 1
ATOM 1057 C CA . HIS A 1 139 ? -9.960 -16.648 6.308 1.00 91.56 139 HIS A CA 1
ATOM 1058 C C . HIS A 1 139 ? -8.907 -17.676 5.883 1.00 91.56 139 HIS A C 1
ATOM 1060 O O . HIS A 1 139 ? -9.185 -18.535 5.043 1.00 91.56 139 HIS A O 1
ATOM 1066 N N . GLY A 1 140 ? -7.705 -17.622 6.460 1.00 93.12 140 GLY A N 1
ATOM 1067 C CA . GLY A 1 140 ? -6.562 -18.410 6.004 1.00 93.12 140 GLY A CA 1
ATOM 1068 C C . GLY A 1 140 ? -6.002 -17.907 4.666 1.00 93.12 140 GLY A C 1
ATOM 1069 O O . GLY A 1 140 ? -6.598 -17.045 4.028 1.00 93.12 140 GLY A O 1
ATOM 1070 N N . PRO A 1 141 ? -4.844 -18.424 4.215 1.00 92.19 141 PRO A N 1
ATOM 1071 C CA . PRO A 1 141 ? -4.221 -17.991 2.967 1.00 92.19 141 PRO A CA 1
ATOM 1072 C C . PRO A 1 141 ? -5.093 -18.320 1.742 1.00 92.19 141 PRO A C 1
ATOM 1074 O O . PRO A 1 141 ? -5.774 -19.351 1.730 1.00 92.19 141 PRO A O 1
ATOM 1077 N N . PRO A 1 142 ? -5.027 -17.509 0.667 1.00 91.50 142 PRO A N 1
ATOM 1078 C CA . PRO A 1 142 ? -5.787 -17.781 -0.543 1.00 91.50 142 PRO A CA 1
ATOM 1079 C C . PRO A 1 142 ? -5.306 -19.085 -1.204 1.00 91.50 142 PRO A C 1
ATOM 1081 O O . PRO A 1 142 ? -4.127 -19.445 -1.096 1.00 91.50 142 PRO A O 1
ATOM 1084 N N . PRO A 1 143 ? -6.180 -19.788 -1.944 1.00 92.81 143 PRO A N 1
ATOM 1085 C CA . PRO A 1 143 ? -5.790 -20.993 -2.660 1.00 92.81 143 PRO A CA 1
ATOM 1086 C C . PRO A 1 143 ? -4.707 -20.684 -3.701 1.00 92.81 143 PRO A C 1
ATOM 1088 O O . PRO A 1 143 ? -4.788 -19.713 -4.461 1.00 92.81 143 PRO A O 1
ATOM 1091 N N . VAL A 1 144 ? -3.690 -21.546 -3.768 1.00 94.44 144 VAL A N 1
ATOM 1092 C CA . VAL A 1 144 ? -2.596 -21.397 -4.734 1.00 94.44 144 VAL A CA 1
ATOM 1093 C C . VAL A 1 144 ? -3.129 -21.640 -6.145 1.00 94.44 144 VAL A C 1
ATOM 1095 O O . VAL A 1 144 ? -3.630 -22.716 -6.463 1.00 94.44 144 VAL A O 1
ATOM 1098 N N . SER A 1 145 ? -2.993 -20.634 -7.007 1.00 95.56 145 SER A N 1
ATOM 1099 C CA . SER A 1 145 ? -3.381 -20.690 -8.419 1.00 95.56 145 SER A CA 1
ATOM 1100 C C . SER A 1 145 ? -2.232 -20.245 -9.321 1.00 95.56 145 SER A C 1
ATOM 1102 O O . SER A 1 145 ? -1.301 -19.580 -8.866 1.00 95.56 145 SER A O 1
ATOM 1104 N N . GLY A 1 146 ? -2.302 -20.564 -10.618 1.00 97.56 146 GLY A N 1
ATOM 1105 C CA . GLY A 1 146 ? -1.280 -20.140 -11.586 1.00 97.56 146 GLY A CA 1
ATOM 1106 C C . GLY A 1 146 ? -1.088 -18.619 -11.630 1.00 97.56 146 GLY A C 1
ATOM 1107 O O . GLY A 1 146 ? 0.039 -18.143 -11.699 1.00 97.56 146 GLY A O 1
ATOM 1108 N N . PHE A 1 147 ? -2.171 -17.853 -11.494 1.00 97.44 147 PHE A N 1
ATOM 1109 C CA . PHE A 1 147 ? -2.105 -16.394 -11.397 1.00 97.44 147 PHE A CA 1
ATOM 1110 C C . PHE A 1 147 ? -1.517 -15.906 -10.070 1.00 97.44 147 PHE A C 1
ATOM 1112 O O . PHE A 1 147 ? -0.776 -14.933 -10.079 1.00 97.44 147 PHE A O 1
ATOM 1119 N N . MET A 1 148 ? -1.773 -16.586 -8.946 1.00 96.88 148 MET A N 1
ATOM 1120 C CA . MET A 1 148 ? -1.115 -16.256 -7.674 1.00 96.88 148 MET A CA 1
ATOM 1121 C C . MET A 1 148 ? 0.405 -16.438 -7.785 1.00 96.88 148 MET A C 1
ATOM 1123 O O . MET A 1 148 ? 1.172 -15.570 -7.376 1.00 96.88 148 MET A O 1
ATOM 1127 N N . LEU A 1 149 ? 0.843 -17.541 -8.401 1.00 97.94 149 LEU A N 1
ATOM 1128 C CA . LEU A 1 149 ? 2.260 -17.803 -8.656 1.00 97.94 149 LEU A CA 1
ATOM 1129 C C . LEU A 1 149 ? 2.864 -16.775 -9.618 1.00 97.94 149 LEU A C 1
ATOM 1131 O O . LEU A 1 149 ? 3.969 -16.298 -9.374 1.00 97.94 149 LEU A O 1
ATOM 1135 N N . LEU A 1 150 ? 2.137 -16.402 -10.675 1.00 98.12 150 LEU A N 1
ATOM 1136 C CA . LEU A 1 150 ? 2.556 -15.349 -11.599 1.00 98.12 150 LEU A CA 1
ATOM 1137 C C . LEU A 1 150 ? 2.706 -14.003 -10.883 1.00 98.12 150 LEU A C 1
ATOM 1139 O O . LEU A 1 150 ? 3.720 -13.338 -11.067 1.00 98.12 150 LEU A O 1
ATOM 1143 N N . ASN A 1 151 ? 1.742 -13.633 -10.041 1.00 98.19 151 ASN A N 1
ATOM 1144 C CA . ASN A 1 151 ? 1.765 -12.394 -9.271 1.00 98.19 151 ASN A CA 1
ATOM 1145 C C . ASN A 1 151 ? 3.007 -12.319 -8.368 1.00 98.19 151 ASN A C 1
ATOM 1147 O O . ASN A 1 151 ? 3.763 -11.351 -8.416 1.00 98.19 151 ASN A O 1
ATOM 1151 N N . VAL A 1 152 ? 3.272 -13.386 -7.606 1.00 98.06 152 VAL A N 1
ATOM 1152 C CA . VAL A 1 152 ? 4.468 -13.485 -6.756 1.00 98.06 152 VAL A CA 1
ATOM 1153 C C . VAL A 1 152 ? 5.751 -13.439 -7.586 1.00 98.06 152 VAL A C 1
ATOM 1155 O O . VAL A 1 152 ? 6.687 -12.740 -7.211 1.00 98.06 152 VAL A O 1
ATOM 1158 N N . ALA A 1 153 ? 5.809 -14.143 -8.720 1.00 98.38 153 ALA A N 1
ATOM 1159 C CA . ALA A 1 153 ? 6.991 -14.158 -9.579 1.00 98.38 153 ALA A CA 1
ATOM 1160 C C . ALA A 1 153 ? 7.288 -12.780 -10.193 1.00 98.38 153 ALA A C 1
ATOM 1162 O O . ALA A 1 153 ? 8.441 -12.347 -10.191 1.00 98.38 153 ALA A O 1
ATOM 1163 N N . LEU A 1 154 ? 6.259 -12.082 -10.686 1.00 98.31 154 LEU A N 1
ATOM 1164 C CA . LEU A 1 154 ? 6.384 -10.727 -11.225 1.00 98.31 154 LEU A CA 1
ATOM 1165 C C . LEU A 1 154 ? 6.839 -9.746 -10.147 1.00 98.31 154 LEU A C 1
ATOM 1167 O O . LEU A 1 154 ? 7.780 -8.990 -10.384 1.00 98.31 154 LEU A O 1
ATOM 1171 N N . GLN A 1 155 ? 6.226 -9.801 -8.962 1.00 98.50 155 GLN A N 1
ATOM 1172 C CA . GLN A 1 155 ? 6.623 -8.940 -7.855 1.00 98.50 155 GLN A CA 1
ATOM 1173 C C . GLN A 1 155 ? 8.059 -9.224 -7.415 1.00 98.50 155 GLN A C 1
ATOM 1175 O O . GLN A 1 155 ? 8.844 -8.296 -7.300 1.00 98.50 155 GLN A O 1
ATOM 1180 N N . ALA A 1 156 ? 8.447 -10.490 -7.242 1.00 98.44 156 ALA A N 1
ATOM 1181 C CA . ALA A 1 156 ? 9.800 -10.844 -6.821 1.00 98.44 156 ALA A CA 1
ATOM 1182 C C . ALA A 1 156 ? 10.864 -10.395 -7.838 1.00 98.44 156 ALA A C 1
ATOM 1184 O O . ALA A 1 156 ? 11.922 -9.895 -7.452 1.00 98.44 156 ALA A O 1
ATOM 1185 N N . ALA A 1 157 ? 10.587 -10.540 -9.139 1.00 98.38 157 ALA A N 1
ATOM 1186 C CA . ALA A 1 157 ? 11.470 -10.043 -10.191 1.00 98.38 157 ALA A CA 1
ATOM 1187 C C . ALA A 1 157 ? 11.580 -8.511 -10.161 1.00 98.38 157 ALA A C 1
ATOM 1189 O O . ALA A 1 157 ? 12.681 -7.966 -10.287 1.00 98.38 157 ALA A O 1
ATOM 1190 N N . PHE A 1 158 ? 10.455 -7.822 -9.960 1.00 98.06 158 PHE A N 1
ATOM 1191 C CA . PHE A 1 158 ? 10.422 -6.372 -9.838 1.00 98.06 158 PHE A CA 1
ATOM 1192 C C . PHE A 1 158 ? 11.168 -5.888 -8.593 1.00 98.06 158 PHE A C 1
ATOM 1194 O O . PHE A 1 158 ? 12.030 -5.028 -8.721 1.00 98.06 158 PHE A O 1
ATOM 1201 N N . ASP A 1 159 ? 10.917 -6.472 -7.422 1.00 98.19 159 ASP A N 1
ATOM 1202 C CA . ASP A 1 159 ? 11.560 -6.114 -6.155 1.00 98.19 159 ASP A CA 1
ATOM 1203 C C . ASP A 1 159 ? 13.075 -6.313 -6.218 1.00 98.19 159 ASP A C 1
ATOM 1205 O O . ASP A 1 159 ? 13.833 -5.470 -5.739 1.00 98.19 159 ASP A O 1
ATOM 1209 N N . ALA A 1 160 ? 13.540 -7.391 -6.862 1.00 98.19 160 ALA A N 1
ATOM 1210 C CA . ALA A 1 160 ? 14.963 -7.629 -7.082 1.00 98.19 160 ALA A CA 1
ATOM 1211 C C . ALA A 1 160 ? 15.594 -6.541 -7.966 1.00 98.19 160 ALA A C 1
ATOM 1213 O O . ALA A 1 160 ? 16.648 -5.999 -7.623 1.00 98.19 160 ALA A O 1
ATOM 1214 N N . ALA A 1 161 ? 14.944 -6.182 -9.079 1.00 97.88 161 ALA A N 1
ATOM 1215 C CA . ALA A 1 161 ? 15.401 -5.101 -9.951 1.00 97.88 161 ALA A CA 1
ATOM 1216 C C . ALA A 1 161 ? 15.349 -3.737 -9.241 1.00 97.88 161 ALA A C 1
ATOM 1218 O O . ALA A 1 161 ? 16.296 -2.955 -9.308 1.00 97.88 161 ALA A O 1
ATOM 1219 N N . PHE A 1 162 ? 14.271 -3.472 -8.510 1.00 97.81 162 PHE A N 1
ATOM 1220 C CA . PHE A 1 162 ? 14.056 -2.260 -7.735 1.00 97.81 162 PHE A CA 1
ATOM 1221 C C . PHE A 1 162 ? 15.140 -2.089 -6.670 1.00 97.81 162 PHE A C 1
ATOM 1223 O O . PHE A 1 162 ? 15.755 -1.027 -6.582 1.00 97.81 162 PHE A O 1
ATOM 1230 N N . LEU A 1 163 ? 15.435 -3.143 -5.904 1.00 97.56 163 LEU A N 1
ATOM 1231 C CA . LEU A 1 163 ? 16.488 -3.135 -4.893 1.00 97.56 163 LEU A CA 1
ATOM 1232 C C . LEU A 1 163 ? 17.872 -2.950 -5.523 1.00 97.56 163 LEU A C 1
ATOM 1234 O O . LEU A 1 163 ? 18.688 -2.210 -4.977 1.00 97.56 163 LEU A O 1
ATOM 1238 N N . ALA A 1 164 ? 18.134 -3.566 -6.677 1.00 97.75 164 ALA A N 1
ATOM 1239 C CA . ALA A 1 164 ? 19.399 -3.403 -7.390 1.00 97.75 164 ALA A CA 1
ATOM 1240 C C . ALA A 1 164 ? 19.613 -1.969 -7.914 1.00 97.75 164 ALA A C 1
ATOM 1242 O O . ALA A 1 164 ? 20.750 -1.502 -7.953 1.00 97.75 164 ALA A O 1
ATOM 1243 N N . ILE A 1 165 ? 18.540 -1.269 -8.302 1.00 96.69 165 ILE A N 1
ATOM 1244 C CA . ILE A 1 165 ? 18.608 0.075 -8.898 1.00 96.69 165 ILE A CA 1
ATOM 1245 C C . ILE A 1 165 ? 18.537 1.182 -7.835 1.00 96.69 165 ILE A C 1
ATOM 1247 O O . ILE A 1 165 ? 19.332 2.119 -7.866 1.00 96.69 165 ILE A O 1
ATOM 1251 N N . LEU A 1 166 ? 17.583 1.101 -6.902 1.00 96.25 166 LEU A N 1
ATOM 1252 C CA . LEU A 1 166 ? 17.271 2.167 -5.935 1.00 96.25 166 LEU A CA 1
ATOM 1253 C C . LEU A 1 166 ? 17.788 1.880 -4.520 1.00 96.25 166 LEU A C 1
ATOM 1255 O O . LEU A 1 166 ? 17.813 2.777 -3.669 1.00 96.25 166 LEU A O 1
ATOM 1259 N N . GLY A 1 167 ? 18.223 0.645 -4.265 1.00 96.62 167 GLY A N 1
ATOM 1260 C CA . GLY A 1 167 ? 18.768 0.228 -2.983 1.00 96.62 167 GLY A CA 1
ATOM 1261 C C . GLY A 1 167 ? 17.761 0.291 -1.834 1.00 96.62 167 GLY A C 1
ATOM 1262 O O . GLY A 1 167 ? 16.571 0.575 -1.988 1.00 96.62 167 GLY A O 1
ATOM 1263 N N . LEU A 1 168 ? 18.284 0.072 -0.628 1.00 96.12 168 LEU A N 1
ATOM 1264 C CA . LEU A 1 168 ? 17.518 0.196 0.609 1.00 96.12 168 LEU A CA 1
ATOM 1265 C C . LEU A 1 168 ? 16.833 1.571 0.784 1.00 96.12 168 LEU A C 1
ATOM 1267 O O . LEU A 1 168 ? 15.714 1.589 1.291 1.00 96.12 168 LEU A O 1
ATOM 1271 N N . PRO A 1 169 ? 17.411 2.718 0.359 1.00 95.94 169 PRO A N 1
ATOM 1272 C CA . PRO A 1 169 ? 16.714 4.001 0.450 1.00 95.94 169 PRO A CA 1
ATOM 1273 C C . PRO A 1 169 ? 15.386 4.043 -0.316 1.00 95.94 169 PRO A C 1
ATOM 1275 O O . PRO A 1 169 ? 14.421 4.602 0.200 1.00 95.94 169 PRO A O 1
ATOM 1278 N N . GLY A 1 170 ? 15.311 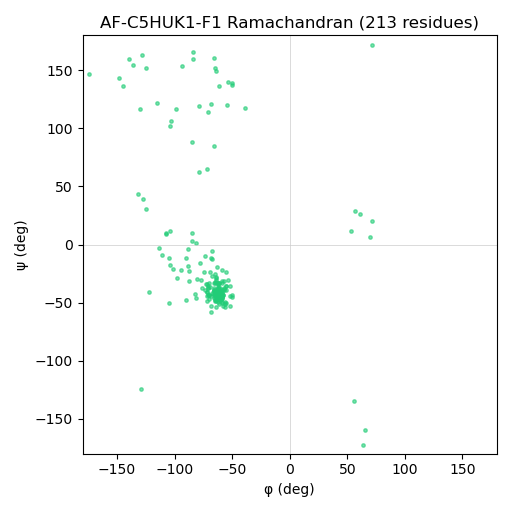3.435 -1.507 1.00 97.00 170 GLY A N 1
ATOM 1279 C CA . GLY A 1 170 ? 14.059 3.328 -2.263 1.00 97.00 170 GLY A CA 1
ATOM 1280 C C . GLY A 1 170 ? 13.024 2.459 -1.551 1.00 97.00 170 GLY A C 1
ATOM 1281 O O . GLY A 1 170 ? 11.850 2.826 -1.481 1.00 97.00 170 GLY A O 1
ATOM 1282 N N . VAL A 1 171 ? 13.465 1.349 -0.950 1.00 96.81 171 VAL A N 1
ATOM 1283 C CA . VAL A 1 171 ? 12.592 0.462 -0.162 1.00 96.81 171 VAL A CA 1
ATOM 1284 C C . VAL A 1 171 ? 12.044 1.192 1.062 1.00 96.81 171 VAL A C 1
ATOM 1286 O O . VAL A 1 171 ? 10.839 1.195 1.282 1.00 96.81 171 VAL A O 1
ATOM 1289 N N . LEU A 1 172 ? 12.901 1.876 1.826 1.00 95.62 172 LEU A N 1
ATOM 1290 C CA . LEU A 1 172 ? 12.487 2.635 3.010 1.00 95.62 172 LEU A CA 1
ATOM 1291 C C . LEU A 1 172 ? 11.543 3.785 2.656 1.00 95.62 172 LEU A C 1
ATOM 1293 O O . LEU A 1 172 ? 10.572 4.018 3.371 1.00 95.62 172 LEU A O 1
ATOM 1297 N N . TYR A 1 173 ? 11.802 4.494 1.555 1.00 97.94 173 TYR A N 1
ATOM 1298 C CA . TYR A 1 173 ? 10.892 5.527 1.066 1.00 97.94 173 TYR A CA 1
ATOM 1299 C C . TYR A 1 173 ? 9.510 4.945 0.744 1.00 97.94 173 TYR A C 1
ATOM 1301 O O . TYR A 1 173 ? 8.495 5.487 1.180 1.00 97.94 173 TYR A O 1
ATOM 1309 N N . THR A 1 174 ? 9.473 3.823 0.022 1.00 97.38 174 THR A N 1
ATOM 1310 C CA . THR A 1 174 ? 8.221 3.166 -0.379 1.00 97.38 174 THR A CA 1
ATOM 1311 C C . THR A 1 174 ? 7.463 2.619 0.828 1.00 97.38 174 THR A C 1
ATOM 1313 O O . THR A 1 174 ? 6.254 2.804 0.924 1.00 97.38 174 THR A O 1
ATOM 1316 N N . PHE A 1 175 ? 8.177 2.046 1.800 1.00 95.56 175 PHE A N 1
ATOM 1317 C CA . PHE A 1 175 ? 7.618 1.623 3.082 1.00 95.56 175 PHE A CA 1
ATOM 1318 C C . PHE A 1 175 ? 6.905 2.776 3.803 1.00 95.56 175 PHE A C 1
ATOM 1320 O O . PHE A 1 175 ? 5.745 2.633 4.183 1.00 95.56 175 PHE A O 1
ATOM 1327 N N . TRP A 1 176 ? 7.554 3.938 3.941 1.00 96.19 176 TRP A N 1
ATOM 1328 C CA . TRP A 1 176 ? 6.925 5.109 4.563 1.00 96.19 176 TRP A CA 1
ATOM 1329 C C . TRP A 1 176 ? 5.723 5.618 3.766 1.00 96.19 176 TRP A C 1
ATOM 1331 O O . TRP A 1 176 ? 4.701 5.954 4.359 1.00 96.19 176 TRP A O 1
ATOM 1341 N N . ALA A 1 177 ? 5.823 5.651 2.435 1.00 97.31 177 ALA A N 1
ATOM 1342 C CA . ALA A 1 177 ? 4.723 6.061 1.568 1.00 97.31 177 ALA A CA 1
ATOM 1343 C C . ALA A 1 177 ? 3.482 5.172 1.759 1.00 97.31 177 ALA A C 1
ATOM 1345 O O . ALA A 1 177 ? 2.384 5.695 1.922 1.00 97.31 177 ALA A O 1
ATOM 1346 N N . ILE A 1 178 ? 3.657 3.849 1.802 1.00 95.81 178 ILE A N 1
ATOM 1347 C CA . ILE A 1 178 ? 2.570 2.885 2.026 1.00 95.81 178 ILE A CA 1
ATOM 1348 C C . ILE A 1 178 ? 1.985 3.029 3.430 1.00 95.81 178 ILE A C 1
ATOM 1350 O O . ILE A 1 178 ? 0.766 3.085 3.579 1.00 95.81 178 ILE A O 1
ATOM 1354 N N . LEU A 1 179 ? 2.841 3.137 4.451 1.00 94.38 179 LEU A N 1
ATOM 1355 C CA . LEU A 1 179 ? 2.397 3.270 5.837 1.00 94.38 179 LEU A CA 1
ATOM 1356 C C . LEU A 1 179 ? 1.507 4.508 6.025 1.00 94.38 179 LEU A C 1
ATOM 1358 O O . LEU A 1 179 ? 0.473 4.432 6.682 1.00 94.38 179 LEU A O 1
ATOM 1362 N N . PHE A 1 180 ? 1.874 5.633 5.405 1.00 96.06 180 PHE A N 1
ATOM 1363 C CA . PHE A 1 180 ? 1.047 6.836 5.416 1.00 96.06 180 PHE A CA 1
ATOM 1364 C C . PHE A 1 180 ? -0.207 6.704 4.553 1.00 96.06 180 PHE A C 1
ATOM 1366 O O . PHE A 1 180 ? -1.264 7.145 4.992 1.00 96.06 180 PHE A O 1
ATOM 1373 N N . ALA A 1 181 ? -0.118 6.090 3.369 1.00 95.06 181 ALA A N 1
ATOM 1374 C CA . ALA A 1 181 ? -1.229 5.990 2.420 1.00 95.06 181 ALA A CA 1
ATOM 1375 C C . ALA A 1 181 ? -2.493 5.360 3.014 1.00 95.06 181 ALA A C 1
ATOM 1377 O O . ALA A 1 181 ? -3.585 5.799 2.670 1.00 95.06 181 ALA A O 1
ATOM 1378 N N . GLY A 1 182 ? -2.345 4.381 3.907 1.00 90.44 182 GLY A N 1
ATOM 1379 C CA . GLY A 1 182 ? -3.467 3.760 4.614 1.00 90.44 182 GLY A CA 1
ATOM 1380 C C . GLY A 1 182 ? -3.590 4.139 6.092 1.00 90.44 182 GLY A C 1
ATOM 1381 O O . GLY A 1 182 ? -4.361 3.508 6.811 1.00 90.44 182 GLY A O 1
ATOM 1382 N N . GLY A 1 183 ? -2.815 5.123 6.558 1.00 91.50 183 GLY A N 1
ATOM 1383 C CA . GLY A 1 183 ? -2.732 5.521 7.962 1.00 91.50 183 GLY A CA 1
ATOM 1384 C C . GLY A 1 183 ? -2.915 7.024 8.169 1.00 91.50 183 GLY A C 1
ATOM 1385 O O . GLY A 1 183 ? -3.919 7.605 7.766 1.00 91.50 183 GLY A O 1
ATOM 1386 N N . LEU A 1 184 ? -1.943 7.678 8.813 1.00 91.00 184 LEU A N 1
ATOM 1387 C CA . LEU A 1 184 ? -1.975 9.118 9.116 1.00 91.00 184 LEU A CA 1
ATOM 1388 C C . LEU A 1 184 ? -1.782 9.998 7.864 1.00 91.00 184 LEU A C 1
ATOM 1390 O O . LEU A 1 184 ? -0.794 10.722 7.767 1.00 91.00 184 LEU A O 1
ATOM 1394 N N . HIS A 1 185 ? -2.709 9.973 6.910 1.00 93.81 185 HIS A N 1
ATOM 1395 C CA . HIS A 1 185 ? -2.702 10.829 5.723 1.00 93.81 185 HIS A CA 1
ATOM 1396 C C . HIS A 1 185 ? -4.139 11.148 5.268 1.00 93.81 185 HIS A C 1
ATOM 1398 O O . HIS A 1 185 ? -4.991 10.264 5.316 1.00 93.81 185 HIS A O 1
ATOM 1404 N N . PRO A 1 186 ? -4.446 12.367 4.776 1.00 90.75 186 PRO A N 1
ATOM 1405 C CA . PRO A 1 186 ? -5.808 12.726 4.367 1.00 90.75 186 PRO A CA 1
ATOM 1406 C C . PRO A 1 186 ? -6.414 11.812 3.295 1.00 90.75 186 PRO A C 1
ATOM 1408 O O . PRO A 1 186 ? -7.620 11.587 3.300 1.00 90.75 186 PRO A O 1
ATOM 1411 N N . SER A 1 187 ? -5.599 11.250 2.393 1.00 88.38 187 SER A N 1
ATOM 1412 C CA . SER A 1 187 ? -6.097 10.305 1.379 1.00 88.38 187 SER A CA 1
ATOM 1413 C C . SER A 1 187 ? -6.659 9.020 1.987 1.00 88.38 187 SER A C 1
ATOM 1415 O O . SER A 1 187 ? -7.574 8.441 1.410 1.00 88.38 187 SER A O 1
ATOM 1417 N N . ALA A 1 188 ? -6.162 8.612 3.159 1.00 86.12 188 ALA A N 1
ATOM 1418 C CA . ALA A 1 188 ? -6.621 7.426 3.870 1.00 86.12 188 ALA A CA 1
ATOM 1419 C C . ALA A 1 188 ? -7.993 7.631 4.528 1.00 86.12 188 ALA A C 1
ATOM 1421 O O . ALA A 1 188 ? -8.575 6.673 5.020 1.00 86.12 188 ALA A O 1
ATOM 1422 N N . ALA A 1 189 ? -8.522 8.862 4.572 1.00 83.25 189 ALA A N 1
ATOM 1423 C CA . ALA A 1 189 ? -9.735 9.172 5.327 1.00 83.25 189 ALA A CA 1
ATOM 1424 C C . ALA A 1 189 ? -10.952 8.354 4.868 1.00 83.25 189 ALA A C 1
ATOM 1426 O O . ALA A 1 189 ? -11.698 7.878 5.717 1.00 83.25 189 ALA A O 1
ATOM 1427 N N . HIS A 1 190 ? -11.124 8.155 3.554 1.00 78.94 190 HIS A N 1
ATOM 1428 C CA . HIS A 1 190 ? -12.207 7.323 3.015 1.00 78.94 190 HIS A CA 1
ATOM 1429 C C . HIS A 1 190 ? -12.075 5.873 3.507 1.00 78.94 190 HIS A C 1
ATOM 1431 O O . HIS A 1 190 ? -12.990 5.349 4.136 1.00 78.94 190 HIS A O 1
ATOM 1437 N N . PHE A 1 191 ? -10.879 5.302 3.347 1.00 76.62 191 PHE A N 1
ATOM 1438 C CA . PHE A 1 191 ? -10.529 3.961 3.784 1.00 76.62 191 PHE A CA 1
ATOM 1439 C C . PHE A 1 191 ? -10.792 3.782 5.286 1.00 76.62 191 PHE A C 1
ATOM 1441 O O . PHE A 1 191 ? -11.552 2.915 5.692 1.00 76.62 191 PHE A O 1
ATOM 1448 N N . ILE A 1 192 ? -10.286 4.683 6.128 1.00 76.44 192 ILE A N 1
ATOM 1449 C CA . ILE A 1 192 ? -10.514 4.642 7.580 1.00 76.44 192 ILE A CA 1
ATOM 1450 C C . ILE A 1 192 ? -12.001 4.794 7.930 1.00 76.44 192 ILE A C 1
ATOM 1452 O O . ILE A 1 192 ? -12.467 4.165 8.872 1.00 76.44 192 ILE A O 1
ATOM 1456 N N . SER A 1 193 ? -12.756 5.622 7.206 1.00 72.44 193 SER A N 1
ATOM 1457 C CA . SER A 1 193 ? -14.180 5.822 7.497 1.00 72.44 193 SER A CA 1
ATOM 1458 C C . SER A 1 193 ? -15.043 4.603 7.171 1.00 72.44 193 SER A C 1
ATOM 1460 O O . SER A 1 193 ? -16.020 4.355 7.876 1.00 72.44 193 SER A O 1
ATOM 1462 N N . GLU A 1 194 ? -14.666 3.849 6.136 1.00 64.75 194 GLU A N 1
ATOM 1463 C CA . GLU A 1 194 ? -15.369 2.649 5.668 1.00 64.75 194 GLU A CA 1
ATOM 1464 C C . GLU A 1 194 ? -15.028 1.410 6.505 1.00 64.75 194 GLU A C 1
ATOM 1466 O O . GLU A 1 194 ? -15.864 0.526 6.658 1.00 64.75 194 GLU A O 1
ATOM 1471 N N . HIS A 1 195 ? -13.818 1.357 7.066 1.00 65.56 195 HIS A N 1
ATOM 1472 C CA . HIS A 1 195 ? -13.241 0.136 7.630 1.00 65.56 195 HIS A CA 1
ATOM 1473 C C . HIS A 1 195 ? -13.259 0.100 9.158 1.00 65.56 195 HIS A C 1
ATOM 1475 O O . HIS A 1 195 ? -12.539 -0.679 9.744 1.00 65.56 195 HIS A O 1
ATOM 1481 N N . VAL A 1 196 ? -13.960 0.983 9.855 1.00 61.41 196 VAL A N 1
ATOM 1482 C CA . VAL A 1 196 ? -13.897 1.147 11.327 1.00 61.41 196 VAL A CA 1
ATOM 1483 C C . VAL A 1 196 ? -15.397 1.305 11.775 1.00 61.41 196 VAL A C 1
ATOM 1485 O O . VAL A 1 196 ? -16.153 1.727 10.916 1.00 61.41 196 VAL A O 1
ATOM 1488 N N . ALA A 1 197 ? -15.885 0.996 13.008 1.00 55.09 197 ALA A N 1
ATOM 1489 C CA . ALA A 1 197 ? -17.306 1.076 13.551 1.00 55.09 197 ALA A CA 1
ATOM 1490 C C . ALA A 1 197 ? -17.799 2.271 14.552 1.00 55.09 197 ALA A C 1
ATOM 1492 O O . ALA A 1 197 ? -17.431 2.211 15.711 1.00 55.09 197 ALA A O 1
ATOM 1493 N N . VAL A 1 198 ? -18.614 3.340 14.256 1.00 49.38 198 VAL A N 1
ATOM 1494 C CA . VAL A 1 198 ? -18.934 4.600 15.034 1.00 49.38 198 VAL A CA 1
ATOM 1495 C C . VAL A 1 198 ? -20.103 4.447 15.994 1.00 49.38 198 VAL A C 1
ATOM 1497 O O . VAL A 1 198 ? -20.155 5.153 16.995 1.00 49.38 198 VAL A O 1
ATOM 1500 N N . ASP A 1 199 ? -21.095 3.607 15.706 1.00 43.88 199 ASP A N 1
ATOM 1501 C CA . ASP A 1 199 ? -22.358 3.662 16.452 1.00 43.88 199 ASP A CA 1
ATOM 1502 C C . ASP A 1 199 ? -22.610 2.385 17.262 1.00 43.88 199 ASP A C 1
ATOM 1504 O O . ASP A 1 199 ? -22.746 1.292 16.710 1.00 43.88 199 ASP A O 1
ATOM 1508 N N . GLU A 1 200 ? -22.770 2.546 18.581 1.00 42.94 200 GLU A N 1
ATOM 1509 C CA . GLU A 1 200 ? -23.195 1.492 19.512 1.00 42.94 200 GLU A CA 1
ATOM 1510 C C . GLU A 1 200 ? -24.529 0.841 19.098 1.00 42.94 200 GLU A C 1
ATOM 1512 O O . GLU A 1 200 ? -24.793 -0.312 19.445 1.00 42.94 200 GLU A O 1
ATOM 1517 N N . ARG A 1 201 ? -25.383 1.532 18.326 1.00 37.09 201 ARG A N 1
ATOM 1518 C CA . ARG A 1 201 ? -26.653 0.964 17.836 1.00 37.09 201 ARG A CA 1
ATOM 1519 C C . ARG A 1 201 ? -26.480 -0.137 16.789 1.00 37.09 201 ARG A C 1
ATOM 1521 O O . ARG A 1 201 ? -27.380 -0.967 16.665 1.00 37.09 201 ARG A O 1
ATOM 1528 N N . MET A 1 202 ? -25.360 -0.185 16.072 1.00 42.47 202 MET A N 1
ATOM 1529 C CA . MET A 1 202 ? -25.114 -1.146 14.982 1.00 42.47 202 MET A CA 1
ATOM 1530 C C . MET A 1 202 ? -24.523 -2.482 15.462 1.00 42.47 202 MET A C 1
ATOM 1532 O O . MET A 1 202 ? -24.764 -3.521 14.845 1.00 42.47 202 MET A O 1
ATOM 1536 N N . LEU A 1 203 ? -23.873 -2.498 16.632 1.00 44.41 203 LEU A N 1
ATOM 1537 C CA . LEU A 1 203 ? -23.462 -3.734 17.319 1.00 44.41 203 LEU A CA 1
ATOM 1538 C C . LEU A 1 203 ? -24.662 -4.652 17.628 1.00 44.41 203 LEU A C 1
ATOM 1540 O O . LEU A 1 203 ? -24.515 -5.862 17.764 1.00 44.41 203 LEU A O 1
ATOM 1544 N N . SER A 1 204 ? -25.879 -4.095 17.687 1.00 44.88 204 SER A N 1
ATOM 1545 C CA . SER A 1 204 ? -27.113 -4.870 17.867 1.00 44.88 204 SER A CA 1
ATOM 1546 C C . SER A 1 204 ? -27.616 -5.575 16.596 1.00 44.88 204 SER A C 1
ATOM 1548 O O . SER A 1 204 ? -28.446 -6.479 16.695 1.00 44.88 204 SER A O 1
ATOM 1550 N N . THR A 1 205 ? -27.124 -5.184 15.412 1.00 50.44 205 THR A N 1
ATOM 1551 C CA . THR A 1 205 ? -27.582 -5.686 14.103 1.00 50.44 205 THR A CA 1
ATOM 1552 C C . THR A 1 205 ? -26.559 -6.556 13.368 1.00 50.44 205 THR A C 1
ATOM 1554 O O . THR A 1 205 ? -26.921 -7.168 12.365 1.00 50.44 205 THR A O 1
ATOM 1557 N N . GLY A 1 206 ? -25.313 -6.650 13.851 1.00 52.22 206 GLY A N 1
ATOM 1558 C CA . GLY A 1 206 ? -24.259 -7.481 13.244 1.00 52.22 206 GLY A CA 1
ATOM 1559 C C . GLY A 1 206 ? -23.707 -6.949 11.913 1.00 52.22 206 GLY A C 1
ATOM 1560 O O . GLY A 1 206 ? -23.161 -7.721 11.129 1.00 52.22 206 GLY A O 1
ATOM 1561 N N . GLN A 1 207 ? -23.884 -5.651 11.640 1.00 46.81 207 GLN A N 1
ATOM 1562 C CA . GLN A 1 207 ? -23.356 -4.945 10.468 1.00 46.81 207 GLN A CA 1
ATOM 1563 C C . GLN A 1 207 ? -22.650 -3.664 10.929 1.00 46.81 207 GLN A C 1
ATOM 1565 O O . GLN A 1 207 ? -23.293 -2.780 11.484 1.00 46.81 207 GLN A O 1
ATOM 1570 N N . ALA A 1 208 ? -21.348 -3.554 10.697 1.00 51.03 208 ALA A N 1
ATOM 1571 C CA . ALA A 1 208 ? -20.506 -2.403 10.981 1.00 51.03 208 ALA A CA 1
ATOM 1572 C C . ALA A 1 208 ? -20.212 -1.655 9.671 1.00 51.03 208 ALA A C 1
ATOM 1574 O O . ALA A 1 208 ? -19.399 -2.096 8.868 1.00 51.03 208 ALA A O 1
ATOM 1575 N N . THR A 1 209 ? -20.897 -0.535 9.422 1.00 43.88 209 THR A N 1
ATOM 1576 C CA . THR A 1 209 ? -20.722 0.258 8.183 1.00 43.88 209 THR A CA 1
ATOM 1577 C C . THR A 1 209 ? -20.372 1.743 8.417 1.00 43.88 209 THR A C 1
ATOM 1579 O O . THR A 1 209 ? -20.779 2.587 7.625 1.00 43.88 209 THR A O 1
ATOM 1582 N N . ALA A 1 210 ? -19.672 2.106 9.500 1.00 53.53 210 ALA A N 1
ATOM 1583 C CA . ALA A 1 210 ? -19.134 3.466 9.809 1.00 53.53 210 ALA A CA 1
ATOM 1584 C C . ALA A 1 210 ? -18.269 3.406 11.091 1.00 53.53 210 ALA A C 1
ATOM 1586 O O . ALA A 1 210 ? -18.786 2.634 11.856 1.00 53.53 210 ALA A O 1
ATOM 1587 N N . SER A 1 211 ? -17.149 4.186 11.315 1.00 44.16 211 SER A N 1
ATOM 1588 C CA . SER A 1 211 ? -15.923 4.316 12.264 1.00 44.16 211 SER A CA 1
ATOM 1589 C C . SER A 1 211 ? -15.769 4.104 13.844 1.00 44.16 211 SER A C 1
ATOM 1591 O O . SER A 1 211 ? -16.140 4.959 14.632 1.00 44.16 211 SER A O 1
ATOM 1593 N N . SER A 1 212 ? -14.953 3.142 14.349 1.00 45.97 212 SER A N 1
ATOM 1594 C CA . SER A 1 212 ? -14.647 2.758 15.775 1.00 45.97 212 SER A CA 1
ATOM 1595 C C . SER A 1 212 ? -13.561 3.555 16.480 1.00 45.97 212 SER A C 1
ATOM 1597 O O . SER A 1 212 ? -13.177 3.288 17.623 1.00 45.97 212 SER A O 1
ATOM 1599 N N . TYR A 1 213 ? -13.136 4.637 15.845 1.00 41.31 213 TYR A N 1
ATOM 1600 C CA . TYR A 1 213 ? -12.470 5.727 16.524 1.00 41.31 213 TYR A CA 1
ATOM 1601 C C . TYR A 1 213 ? -13.558 6.655 17.090 1.00 41.31 213 TYR A C 1
ATOM 1603 O O . TYR A 1 213 ? -13.965 7.590 16.416 1.00 41.31 213 TYR A O 1
ATOM 1611 N N . ASN A 1 214 ? -14.042 6.389 18.311 1.00 38.00 214 ASN A N 1
ATOM 1612 C CA . ASN A 1 214 ? -14.980 7.275 19.021 1.00 38.00 214 ASN A CA 1
ATOM 1613 C C . ASN A 1 214 ? -14.303 8.620 19.360 1.00 38.00 214 ASN A C 1
ATOM 1615 O O . ASN A 1 214 ? -13.741 8.784 20.450 1.00 38.00 214 ASN A O 1
ATOM 1619 N N . TRP A 1 215 ? -14.319 9.558 18.412 1.00 49.38 215 TRP A N 1
ATOM 1620 C CA . TRP A 1 215 ? -14.025 10.981 18.600 1.00 49.38 215 TRP A CA 1
ATOM 1621 C C . TRP A 1 215 ? -15.269 11.829 18.345 1.00 49.38 215 TRP A C 1
ATOM 1623 O O . TRP A 1 215 ? -16.066 11.475 17.452 1.00 49.38 215 TRP A O 1
#

Solvent-accessible surface area (backbone atoms only — not comparable to full-atom values): 11277 Å² total; per-residue (Å²): 139,85,61,65,64,60,49,51,50,52,52,44,49,51,51,38,63,56,37,33,73,47,59,72,69,60,25,53,52,46,15,49,69,53,36,8,52,46,42,37,51,38,52,51,48,33,54,55,30,55,71,42,72,83,37,96,48,59,71,58,18,53,54,48,18,44,59,52,34,48,85,71,74,53,65,43,46,62,56,47,39,57,50,50,53,42,25,73,73,32,63,33,25,74,73,59,15,42,68,40,62,39,74,68,55,46,58,54,36,62,40,68,68,74,64,12,54,53,46,40,52,50,48,38,46,45,33,42,58,59,56,70,45,36,39,41,72,69,70,45,76,76,81,91,43,75,64,48,53,47,36,44,52,53,34,53,56,47,46,52,50,46,42,75,74,49,32,69,47,24,52,53,37,45,50,50,5,46,34,22,18,52,18,75,36,82,80,13,49,63,59,52,41,59,31,27,49,56,55,81,77,32,74,78,71,58,43,43,79,33,29,39,72,87,123

pLDDT: mean 87.59, std 14.86, range [37.09, 98.5]

Radius of gyration: 17.85 Å; Cα contacts (8 Å, |Δi|>4): 295; chains: 1; bounding box: 47×37×51 Å

Foldseek 3Di:
DPVVLVVLLVQLVVLLLVLLVDDDPVSLVSLQPRLLVSLLVLVVLLVVLLVVPPDPDNVVSLVSSLSSCQSLLDLPSVQCSVLVVQCVVQPQFALRNLQADHPVLLVQCPDDDPNNVVSVQVCQLQVVVSSVCSSCVSPNGDDDDPSSVVSVVSNVVSNVVCCVPSNPSSVVSSVSNNSNNCHVHPNNVVSQQQHAAADPVCVVVRGGGGHSNPD

Organism: Emiliania huxleyi (NCBI:txid2903)

Secondary structure (DSSP, 8-state):
---HHHHHHHHHHHHHHHHTT--HHHHHHHIIIIIHHHHHHHHHHHHHHHTT-S-SSHHHHHHHHHHHHGGG-S--HHHHHHHHHHHHHSTT-TTT-TTSPPHHHHHHHT--HHHHHHHHHHHHHTTHHHHHHHHHHHH-SPPP-HHHHHHHHHHHHHHHHHHHHHHHHHHHHHHHHHHHHTSSSGGGHHHHHHSS---TTTTTTT---S--S--